Protein AF-A0A2V0PLN3-F1 (afdb_monomer_lite)

Radius of gyration: 34.63 Å; chains: 1; bounding box: 71×32×108 Å

InterPro domains:
  IPR009030 Growth factor receptor cysteine-rich domain superfamily [SSF57184] (24-183)

Sequence (217 aa):
MACGLVVKTLPFRAGAGQRKEPCCVGGAVTIACPAGHVLRGDSCVVPDCGVGAFFDPAAGSCACRPGYMATTSWIEIGRPICIPCSEHFSFCNECAIDKGCTNCTGDLVPVNWTCDCPNNSTYLDSSTGTCLPCTVYHAECIECNAWSCVTCGNDMTPSDEGGCACPLTHYLSPDTGGCQPCTDFHPSCNECAAEAGCLACGDGLVPDGSGGCAPPK

Structure (mmCIF, N/CA/C/O backbone):
data_AF-A0A2V0PLN3-F1
#
_entry.id   AF-A0A2V0PLN3-F1
#
loop_
_atom_site.group_PDB
_atom_site.id
_atom_site.type_symbol
_atom_site.label_atom_id
_atom_site.label_alt_id
_atom_site.label_comp_id
_atom_site.label_asym_id
_atom_site.label_entity_id
_atom_site.label_seq_id
_atom_site.pdbx_PDB_ins_code
_atom_site.Cartn_x
_atom_site.Cartn_y
_atom_site.Cartn_z
_atom_site.occupancy
_atom_site.B_iso_or_equiv
_atom_site.auth_seq_id
_atom_site.auth_comp_id
_atom_site.auth_asym_id
_atom_site.auth_atom_id
_atom_site.pdbx_PDB_model_num
ATOM 1 N N . MET A 1 1 ? -41.126 7.641 60.724 1.00 42.47 1 MET A N 1
ATOM 2 C CA . MET A 1 1 ? -40.917 8.809 59.842 1.00 42.47 1 MET A CA 1
ATOM 3 C C . MET A 1 1 ? -41.290 8.388 58.436 1.00 42.47 1 MET A C 1
ATOM 5 O O . MET A 1 1 ? -40.608 7.544 57.875 1.00 42.47 1 MET A O 1
ATOM 9 N N . ALA A 1 2 ? -42.419 8.878 57.929 1.00 37.25 2 ALA A N 1
ATOM 10 C CA . ALA A 1 2 ? -42.868 8.612 56.567 1.00 37.25 2 ALA A CA 1
ATOM 11 C C . ALA A 1 2 ? -42.290 9.702 55.656 1.00 37.25 2 ALA A C 1
ATOM 13 O O . ALA A 1 2 ? -42.522 10.884 55.906 1.00 37.25 2 ALA A O 1
ATOM 14 N N . CYS A 1 3 ? -41.503 9.320 54.651 1.00 40.72 3 CYS A N 1
ATOM 15 C CA . CYS A 1 3 ? -41.057 10.257 53.626 1.00 40.72 3 CYS A CA 1
ATOM 16 C C . CYS A 1 3 ? -42.191 10.469 52.616 1.00 40.72 3 CYS A C 1
ATOM 18 O O . CYS A 1 3 ? -42.806 9.505 52.164 1.00 40.72 3 CYS A O 1
ATOM 20 N N . GLY A 1 4 ? -42.499 11.735 52.336 1.00 39.06 4 GLY A N 1
ATOM 21 C CA . GLY A 1 4 ? -43.593 12.156 51.467 1.00 39.06 4 GLY A CA 1
ATOM 22 C C . GLY A 1 4 ? -43.293 12.032 49.971 1.00 39.06 4 GLY A C 1
ATOM 23 O O . GLY A 1 4 ? -42.177 11.735 49.552 1.00 39.06 4 GLY A O 1
ATOM 24 N N . LEU A 1 5 ? -44.360 12.258 49.203 1.00 39.22 5 LEU A N 1
ATOM 25 C CA . LEU A 1 5 ? -44.534 12.073 47.763 1.00 39.22 5 LEU A CA 1
ATOM 26 C C . LEU A 1 5 ? -43.375 12.605 46.892 1.00 39.22 5 LEU A C 1
ATOM 28 O O . LEU A 1 5 ? -42.896 13.722 47.075 1.00 39.22 5 LEU A O 1
ATOM 32 N N . VAL A 1 6 ? -42.994 11.811 45.888 1.00 39.00 6 VAL A N 1
ATOM 33 C CA . VAL A 1 6 ? -41.969 12.114 44.879 1.00 39.00 6 VAL A CA 1
ATOM 34 C C . VAL A 1 6 ? -42.398 13.312 44.025 1.00 39.00 6 VAL A C 1
ATOM 36 O O . VAL A 1 6 ? -43.330 13.213 43.229 1.00 39.00 6 VAL A O 1
ATOM 39 N N . VAL A 1 7 ? -41.698 14.443 44.149 1.00 34.59 7 VAL A N 1
ATOM 40 C CA . VAL A 1 7 ? -41.877 15.603 43.265 1.00 34.59 7 VAL A CA 1
ATOM 41 C C . VAL A 1 7 ? -40.577 15.853 42.508 1.00 34.59 7 VAL A C 1
ATOM 43 O O . VAL A 1 7 ? -39.604 16.338 43.069 1.00 34.59 7 VAL A O 1
ATOM 46 N N . LYS A 1 8 ? -40.605 15.491 41.221 1.00 41.47 8 LYS A N 1
ATOM 47 C CA . LYS A 1 8 ? -39.764 15.975 40.114 1.00 41.47 8 LYS A CA 1
ATOM 48 C C . LYS A 1 8 ? -38.252 16.086 40.400 1.00 41.47 8 LYS A C 1
ATOM 50 O O . LYS A 1 8 ? -37.759 17.059 40.959 1.00 41.47 8 LYS A O 1
ATOM 55 N N . THR A 1 9 ? -37.506 15.108 39.894 1.00 45.34 9 THR A N 1
ATOM 56 C CA . THR A 1 9 ? -36.038 15.069 39.867 1.00 45.34 9 THR A CA 1
ATOM 57 C C . THR A 1 9 ? -35.444 16.281 39.141 1.00 45.34 9 THR A C 1
ATOM 59 O O . THR A 1 9 ? -35.631 16.439 37.934 1.00 45.34 9 THR A O 1
ATOM 62 N N . LEU A 1 10 ? -34.679 17.109 39.85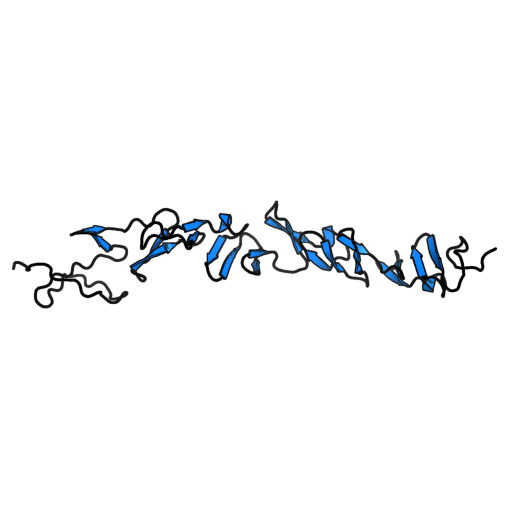6 1.00 41.56 10 LEU A N 1
ATOM 63 C CA . LEU A 1 10 ? -33.637 17.930 39.233 1.00 41.56 10 LEU A CA 1
ATOM 64 C C . LEU A 1 10 ? -32.561 16.976 38.679 1.00 41.56 10 LEU A C 1
ATOM 66 O O . LEU A 1 10 ? -32.200 16.028 39.382 1.00 41.56 10 LEU A O 1
ATOM 70 N N . PRO A 1 11 ? -32.051 17.167 37.449 1.00 46.50 11 PRO A N 1
ATOM 71 C CA . PRO A 1 11 ? -30.990 16.317 36.927 1.00 46.50 11 PRO A CA 1
ATOM 72 C C . PRO A 1 11 ? -29.740 16.494 37.794 1.00 46.50 11 PRO A C 1
ATOM 74 O O . PRO A 1 11 ? -29.214 17.600 37.937 1.00 46.50 11 PRO A O 1
ATOM 77 N N . PHE A 1 12 ? -29.269 15.406 38.400 1.00 51.44 12 PHE A N 1
ATOM 78 C CA . PHE A 1 12 ? -27.958 15.398 39.037 1.00 51.44 12 PHE A CA 1
ATOM 79 C C . PHE A 1 12 ? -26.882 15.607 37.965 1.00 51.44 12 PHE A C 1
ATOM 81 O O . PHE A 1 12 ? -26.973 15.059 36.866 1.00 51.44 12 PHE A O 1
ATOM 88 N N . ARG A 1 13 ? -25.844 16.390 38.288 1.00 42.78 13 ARG A N 1
ATOM 89 C CA . ARG A 1 13 ? -24.622 16.430 37.474 1.00 42.78 13 ARG A CA 1
ATOM 90 C C . ARG A 1 13 ? -23.994 15.034 37.469 1.00 42.78 13 ARG A C 1
ATOM 92 O O . ARG A 1 13 ? -23.775 14.465 38.540 1.00 42.78 13 ARG A O 1
ATOM 99 N N . ALA A 1 14 ? -23.691 14.513 36.283 1.00 44.47 14 ALA A N 1
ATOM 100 C CA . ALA A 1 14 ? -22.974 13.253 36.138 1.00 44.47 14 ALA A CA 1
ATOM 101 C C . ALA A 1 14 ? -21.626 13.313 36.886 1.00 44.47 14 ALA A C 1
ATOM 103 O O . ALA A 1 14 ? -20.921 14.321 36.820 1.00 44.47 14 ALA A O 1
ATOM 104 N N . GLY A 1 15 ? -21.298 12.258 37.642 1.00 44.72 15 GLY A N 1
ATOM 105 C CA . GLY A 1 15 ? -20.044 12.144 38.404 1.00 44.72 15 GLY A CA 1
ATOM 106 C C . GLY A 1 15 ? -20.100 12.510 39.895 1.00 44.72 15 GLY A C 1
ATOM 107 O O . GLY A 1 15 ? -19.076 12.433 40.572 1.00 44.72 15 GLY A O 1
ATOM 108 N N . ALA A 1 16 ? -21.260 12.871 40.457 1.00 46.84 16 ALA A N 1
ATOM 109 C CA . ALA A 1 16 ? -21.387 13.008 41.910 1.00 46.84 16 ALA A CA 1
ATOM 110 C C . ALA A 1 16 ? -21.305 11.623 42.581 1.00 46.84 16 ALA A C 1
ATOM 112 O O . ALA A 1 16 ? -22.154 10.763 42.347 1.00 46.84 16 ALA A O 1
ATOM 113 N N . GLY A 1 17 ? -20.275 11.399 43.404 1.00 44.41 17 GLY A N 1
ATOM 114 C CA . GLY A 1 17 ? -20.088 10.142 44.132 1.00 44.41 17 GLY A CA 1
ATOM 115 C C . GLY A 1 17 ? -21.338 9.744 44.925 1.00 44.41 17 GLY A C 1
ATOM 116 O O . GLY A 1 17 ? -21.965 10.581 45.579 1.00 44.41 17 GLY A O 1
ATOM 117 N N . GLN A 1 18 ? -21.702 8.460 44.860 1.00 43.09 18 GLN A N 1
ATOM 118 C CA . GLN A 1 18 ? -22.845 7.916 45.590 1.00 43.09 18 GLN A CA 1
ATOM 119 C C . GLN A 1 18 ? -22.707 8.207 47.092 1.00 43.09 18 GLN A C 1
ATOM 121 O O . GLN A 1 18 ? -21.742 7.784 47.732 1.00 43.09 18 GLN A O 1
ATOM 126 N N . ARG A 1 19 ? -23.699 8.877 47.686 1.00 43.56 19 ARG A N 1
ATOM 127 C CA . ARG A 1 19 ? -23.873 8.840 49.142 1.00 43.56 19 ARG A CA 1
ATOM 128 C C . ARG A 1 19 ? -24.521 7.506 49.510 1.00 43.56 19 ARG A C 1
ATOM 130 O O . ARG A 1 19 ? -25.526 7.129 48.920 1.00 43.56 19 ARG A O 1
ATOM 137 N N . LYS A 1 20 ? -23.938 6.808 50.490 1.00 41.03 20 LYS A N 1
ATOM 138 C CA . LYS A 1 20 ? -24.395 5.497 50.994 1.00 41.03 20 LYS A CA 1
ATOM 139 C C . LYS A 1 20 ? -25.762 5.527 51.693 1.00 41.03 20 LYS A C 1
ATOM 141 O O . LYS A 1 20 ? -26.291 4.464 51.993 1.00 41.03 20 LYS A O 1
ATOM 146 N N . GLU A 1 21 ? -26.334 6.703 51.946 1.00 42.97 21 GLU A N 1
ATOM 147 C CA . GLU A 1 21 ? -27.587 6.851 52.689 1.00 42.97 21 GLU A CA 1
ATOM 148 C C . GLU A 1 21 ? -28.580 7.764 51.950 1.00 42.97 21 GLU A C 1
ATOM 150 O O . GLU A 1 21 ? -28.168 8.793 51.394 1.00 42.97 21 GLU A O 1
ATOM 155 N N . PRO A 1 22 ? -29.886 7.422 51.948 1.00 47.62 22 PRO A N 1
ATOM 156 C CA . PRO A 1 22 ? -30.925 8.261 51.366 1.00 47.62 22 PRO A CA 1
ATOM 157 C C . PRO A 1 22 ? -30.975 9.605 52.103 1.00 47.62 22 PRO A C 1
ATOM 159 O O . PRO A 1 22 ? -31.423 9.703 53.243 1.00 47.62 22 PRO A O 1
ATOM 162 N N . CYS A 1 23 ? -30.493 10.662 51.452 1.00 45.03 23 CYS A N 1
ATOM 163 C CA . CYS A 1 23 ? -30.560 12.014 51.992 1.00 45.03 23 CYS A CA 1
ATOM 164 C C . CYS A 1 23 ? -31.935 12.608 51.672 1.00 45.03 23 CYS A C 1
ATOM 166 O O . CYS A 1 23 ? -32.247 12.861 50.511 1.00 45.03 23 CYS A O 1
ATOM 168 N N . CYS A 1 24 ? -32.741 12.868 52.700 1.00 46.66 24 CYS A N 1
ATOM 169 C CA . CYS A 1 24 ? -33.924 13.711 52.566 1.00 46.66 24 CYS A CA 1
ATOM 170 C C . CYS A 1 24 ? -33.473 15.174 52.569 1.00 46.66 24 CYS A C 1
ATOM 172 O O . CYS A 1 24 ? -33.140 15.714 53.622 1.00 46.66 24 CYS A O 1
ATOM 174 N N . VAL A 1 25 ? -33.462 15.829 51.411 1.00 46.44 25 VAL A N 1
ATOM 175 C CA . VAL A 1 25 ? -33.292 17.287 51.341 1.00 46.44 25 VAL A CA 1
ATOM 176 C C . VAL A 1 25 ? -34.661 17.883 51.026 1.00 46.44 25 VAL A C 1
ATOM 178 O O . VAL A 1 25 ? -35.163 17.752 49.916 1.00 46.44 25 VAL A O 1
ATOM 181 N N . GLY A 1 26 ? -35.311 18.480 52.030 1.00 48.88 26 GLY A N 1
ATOM 182 C CA . GLY A 1 26 ? -36.564 19.227 51.843 1.00 48.88 26 GLY A CA 1
ATOM 183 C C . GLY A 1 26 ? -37.826 18.404 51.540 1.00 48.88 26 GLY A C 1
ATOM 184 O O . GLY A 1 26 ? -38.786 18.962 51.023 1.00 48.88 26 GLY A O 1
ATOM 185 N N . GLY A 1 27 ? -37.856 17.104 51.857 1.00 47.62 27 GLY A N 1
ATOM 186 C CA . GLY A 1 27 ? -39.048 16.253 51.693 1.00 47.62 27 GLY A CA 1
ATOM 187 C C . GLY A 1 27 ? -39.122 15.459 50.384 1.00 47.62 27 GLY A C 1
ATOM 188 O O . GLY A 1 27 ? -40.045 14.666 50.229 1.00 47.62 27 GLY A O 1
ATOM 189 N N . ALA A 1 28 ? -38.145 15.604 49.484 1.00 47.31 28 ALA A N 1
ATOM 190 C CA . ALA A 1 28 ? -38.005 14.756 48.302 1.00 47.31 28 ALA A CA 1
ATOM 191 C C . ALA A 1 28 ? -37.063 13.573 48.590 1.00 47.31 28 ALA A C 1
ATOM 193 O O . ALA A 1 28 ? -35.914 13.767 48.995 1.00 47.31 28 ALA A O 1
ATOM 194 N N . VAL A 1 29 ? -37.539 12.343 48.368 1.00 52.00 29 VAL A N 1
ATOM 195 C CA . VAL A 1 29 ? -36.686 11.147 48.339 1.00 52.00 29 VAL A CA 1
ATOM 196 C C . VAL A 1 29 ? -36.042 11.066 46.961 1.00 52.00 29 VAL A C 1
ATOM 198 O O . VAL A 1 29 ? -36.693 10.724 45.978 1.00 52.00 29 VAL A O 1
ATOM 201 N N . THR A 1 30 ? -34.754 11.374 46.870 1.00 54.72 30 THR A N 1
ATOM 202 C CA . THR A 1 30 ? -33.960 11.052 45.682 1.00 54.72 30 THR A CA 1
ATOM 203 C C . THR A 1 30 ? -33.446 9.625 45.804 1.00 54.72 30 THR A C 1
ATOM 205 O O . THR A 1 30 ? -32.524 9.358 46.575 1.00 54.72 30 THR A O 1
ATOM 208 N N . ILE A 1 31 ? -34.048 8.702 45.050 1.00 60.91 31 ILE A N 1
ATOM 209 C CA . ILE A 1 31 ? -33.494 7.359 44.853 1.00 60.91 31 ILE A CA 1
ATOM 210 C C . ILE A 1 31 ? -32.265 7.519 43.954 1.00 60.91 31 ILE A C 1
ATOM 212 O O . ILE A 1 31 ? -32.385 7.796 42.762 1.00 60.91 31 ILE A O 1
ATOM 216 N N . ALA A 1 32 ? -31.076 7.396 44.538 1.00 65.44 32 ALA A N 1
ATOM 217 C CA . ALA A 1 32 ? -29.831 7.352 43.785 1.00 65.44 32 ALA A CA 1
ATOM 218 C C . ALA A 1 32 ? -29.533 5.898 43.415 1.00 65.44 32 ALA A C 1
ATOM 220 O O . ALA A 1 32 ? -29.250 5.075 44.289 1.00 65.44 32 ALA A O 1
ATOM 221 N N . CYS A 1 33 ? -29.587 5.579 42.125 1.00 71.31 33 CYS A N 1
ATOM 222 C CA . CYS A 1 33 ? -29.209 4.255 41.661 1.00 71.31 33 CYS A CA 1
ATOM 223 C C . CYS A 1 33 ? -27.690 4.033 41.762 1.00 71.31 33 CYS A C 1
ATOM 225 O O . CYS A 1 33 ? -26.920 4.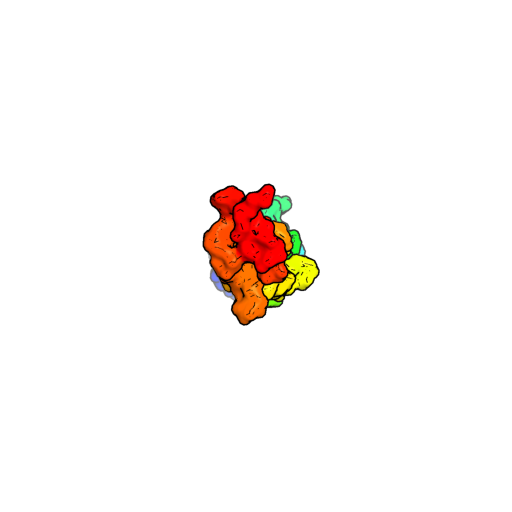991 41.634 1.00 71.31 33 CYS A O 1
ATOM 227 N N . PRO A 1 34 ? -27.240 2.791 42.024 1.00 73.75 34 PRO A N 1
ATOM 228 C CA . PRO A 1 34 ? -25.827 2.441 41.944 1.00 73.75 34 PRO A CA 1
ATOM 229 C C . PRO A 1 34 ? -25.262 2.716 40.555 1.00 73.75 34 PRO A C 1
ATOM 231 O O . PRO A 1 34 ? -25.996 2.756 39.565 1.00 73.75 34 PRO A O 1
ATOM 234 N N . ALA A 1 35 ? -23.943 2.910 40.485 1.00 70.00 35 ALA A N 1
ATOM 235 C CA . ALA A 1 35 ? -23.257 3.094 39.212 1.00 70.00 35 ALA A CA 1
ATOM 236 C C . ALA A 1 35 ? -23.654 1.974 38.232 1.00 70.00 35 ALA A C 1
ATOM 238 O O . ALA A 1 35 ? -23.769 0.805 38.608 1.00 70.00 35 ALA A O 1
ATOM 239 N N . GLY A 1 36 ? -23.929 2.350 36.985 1.00 70.12 36 GLY A N 1
ATOM 240 C CA . GLY A 1 36 ? -24.396 1.423 35.953 1.00 70.12 36 GLY A CA 1
ATOM 241 C C . GLY A 1 36 ? -25.914 1.183 35.915 1.00 70.12 36 GLY A C 1
ATOM 242 O O . GLY A 1 36 ? -26.368 0.420 35.069 1.00 70.12 36 GLY A O 1
ATOM 243 N N . HIS A 1 37 ? -26.700 1.809 36.799 1.00 77.50 37 HIS A N 1
ATOM 244 C CA . HIS A 1 37 ? -28.155 1.641 36.854 1.00 77.50 37 HIS A CA 1
ATOM 245 C C . HIS A 1 37 ? -28.892 2.966 36.629 1.00 77.50 37 HIS A C 1
ATOM 247 O O . HIS A 1 37 ? -28.443 4.028 37.061 1.00 77.50 37 HIS A O 1
ATOM 253 N N . VAL A 1 38 ? -30.070 2.888 36.014 1.00 79.31 38 VAL A N 1
ATOM 254 C CA . VAL A 1 38 ? -31.020 4.001 35.861 1.00 79.31 38 VAL A CA 1
ATOM 255 C C . VAL A 1 38 ? -32.335 3.672 36.547 1.00 79.31 38 VAL A C 1
ATOM 257 O O . VAL A 1 38 ? -32.770 2.521 36.585 1.00 79.31 38 VAL A O 1
ATOM 260 N N . LEU A 1 39 ? -32.978 4.700 37.096 1.00 76.19 39 LEU A N 1
ATOM 261 C CA . LEU A 1 39 ? -34.287 4.570 37.718 1.00 76.19 39 LEU A CA 1
ATOM 262 C C . LEU A 1 39 ? -35.354 4.414 36.621 1.00 76.19 39 LEU A C 1
ATOM 264 O O . LEU A 1 39 ? -35.602 5.349 35.860 1.00 76.19 39 LEU A O 1
ATOM 268 N N . ARG A 1 40 ? -35.988 3.239 36.534 1.00 77.25 40 ARG A N 1
ATOM 269 C CA . ARG A 1 40 ? -37.215 3.018 35.749 1.00 77.25 40 ARG A CA 1
ATOM 270 C C . ARG A 1 40 ? -38.347 2.669 36.707 1.00 77.25 40 ARG A C 1
ATOM 272 O O . ARG A 1 40 ? -38.315 1.622 37.349 1.00 77.25 40 ARG A O 1
ATOM 279 N N . GLY A 1 41 ? -39.357 3.534 36.780 1.00 82.12 41 GLY A N 1
ATOM 280 C CA . GLY A 1 41 ? -40.391 3.426 37.811 1.00 82.12 41 GLY A CA 1
ATOM 281 C C . GLY A 1 41 ? -39.765 3.568 39.200 1.00 82.12 41 GLY A C 1
ATOM 282 O O . GLY A 1 41 ? -38.977 4.483 39.420 1.00 82.12 41 GLY A O 1
ATOM 283 N N . ASP A 1 42 ? -40.054 2.623 40.092 1.00 79.75 42 ASP A N 1
ATOM 284 C CA . ASP A 1 42 ? -39.548 2.614 41.473 1.00 79.75 42 ASP A CA 1
ATOM 285 C C . ASP A 1 42 ? -38.329 1.693 41.663 1.00 79.75 42 ASP A C 1
ATOM 287 O O . ASP A 1 42 ? -38.004 1.291 42.780 1.00 79.75 42 ASP A O 1
ATOM 291 N N . SER A 1 43 ? -37.661 1.291 40.577 1.00 76.31 43 SER A N 1
ATOM 292 C CA . SER A 1 43 ? -36.543 0.343 40.628 1.00 76.31 43 SER A CA 1
ATOM 293 C C . SER A 1 43 ? -35.348 0.802 39.804 1.00 76.31 43 SER A C 1
ATOM 295 O O . SER A 1 43 ? -35.473 1.329 38.698 1.00 76.31 43 SER A O 1
ATOM 297 N N . CYS A 1 44 ? -34.161 0.572 40.357 1.00 80.50 44 CYS A N 1
ATOM 298 C CA . CYS A 1 44 ? -32.907 0.748 39.645 1.00 80.50 44 CYS A CA 1
ATOM 299 C C . CYS A 1 44 ? -32.674 -0.466 38.755 1.00 80.50 44 CYS A C 1
ATOM 301 O O . CYS A 1 44 ? -32.522 -1.580 39.252 1.00 80.50 44 CYS A O 1
ATOM 303 N N . VAL A 1 45 ? -32.639 -0.246 37.446 1.00 84.12 45 VAL A N 1
ATOM 304 C CA . VAL A 1 45 ? -32.404 -1.296 36.455 1.00 84.12 45 VAL A CA 1
ATOM 305 C C . VAL A 1 45 ? -31.119 -1.009 35.698 1.00 84.12 45 VAL A C 1
ATOM 307 O O . VAL A 1 45 ? -30.778 0.151 35.458 1.00 84.12 45 VAL A O 1
ATOM 310 N N . VAL A 1 46 ? -30.411 -2.063 35.303 1.00 81.81 46 VAL A N 1
ATOM 311 C CA . VAL A 1 46 ? -29.358 -1.941 34.293 1.00 81.81 46 VAL A CA 1
ATOM 312 C C . VAL A 1 46 ? -30.066 -1.734 32.953 1.00 81.81 46 VAL A C 1
ATOM 314 O O . VAL A 1 46 ? -30.877 -2.583 32.573 1.00 81.81 46 VAL A O 1
ATOM 317 N N . PRO A 1 47 ? -29.848 -0.608 32.258 1.00 85.00 47 PRO A N 1
ATOM 318 C CA . PRO A 1 47 ? -30.473 -0.397 30.966 1.00 85.00 47 PRO A CA 1
ATOM 319 C C . PRO A 1 47 ? -29.904 -1.403 29.966 1.00 85.00 47 PRO A C 1
ATOM 321 O O . PRO A 1 47 ? -28.694 -1.592 29.859 1.00 85.00 47 PRO A O 1
ATOM 324 N N . ASP A 1 48 ? -30.798 -2.061 29.238 1.00 88.06 48 ASP A N 1
ATOM 325 C CA . ASP A 1 48 ? -30.413 -2.939 28.145 1.00 88.06 48 ASP A CA 1
ATOM 326 C C . ASP A 1 48 ? -29.962 -2.079 26.955 1.00 88.06 48 ASP A C 1
ATOM 328 O O . ASP A 1 48 ? -30.774 -1.404 26.319 1.00 88.06 48 ASP A O 1
ATOM 332 N N . CYS A 1 49 ? -28.667 -2.094 26.651 1.00 86.69 49 CYS A N 1
ATOM 333 C CA . CYS A 1 49 ? -28.092 -1.329 25.546 1.00 86.69 49 CYS A CA 1
ATOM 334 C C . CYS A 1 49 ? -28.062 -2.090 24.211 1.00 86.69 49 CYS A C 1
ATOM 336 O O . CYS A 1 49 ? -27.709 -1.494 23.200 1.00 86.69 49 CYS A O 1
ATOM 338 N N . GLY A 1 50 ? -28.456 -3.368 24.182 1.00 88.00 50 GLY A N 1
ATOM 339 C CA . GLY A 1 50 ? -28.341 -4.216 22.996 1.00 88.00 50 GLY A CA 1
ATOM 340 C C . GLY A 1 50 ? -26.941 -4.809 22.781 1.00 88.00 50 GLY A C 1
ATOM 341 O O . GLY A 1 50 ? -26.019 -4.629 23.582 1.00 88.00 50 GLY A O 1
ATOM 342 N N . VAL A 1 51 ? -26.796 -5.573 21.694 1.00 88.69 51 VAL A N 1
ATOM 343 C CA . VAL A 1 51 ? -25.549 -6.267 21.329 1.00 88.69 51 VAL A CA 1
ATOM 344 C C . VAL A 1 51 ? -24.463 -5.255 20.961 1.00 88.69 51 VAL A C 1
ATOM 346 O O . VAL A 1 51 ? -24.737 -4.244 20.323 1.00 88.69 51 VAL A O 1
ATOM 349 N N . GLY A 1 52 ? -23.224 -5.516 21.388 1.00 88.00 52 GLY A N 1
ATOM 350 C CA . GLY A 1 52 ? -22.079 -4.652 21.084 1.00 88.00 52 GLY A CA 1
ATOM 351 C C . GLY A 1 52 ? -22.032 -3.348 21.884 1.00 88.00 52 GLY A C 1
ATOM 352 O O . GLY A 1 52 ? -21.074 -2.595 21.748 1.00 88.00 52 GLY A O 1
ATOM 353 N N . ALA A 1 53 ? -23.008 -3.093 22.758 1.00 91.50 53 ALA A N 1
ATOM 354 C CA . ALA A 1 53 ? -23.087 -1.885 23.570 1.00 91.50 53 ALA A CA 1
ATOM 355 C C . ALA A 1 53 ? -22.893 -2.160 25.072 1.00 91.50 53 ALA A C 1
ATOM 357 O O . ALA A 1 53 ? -22.939 -3.301 25.553 1.00 91.50 53 ALA A O 1
ATOM 358 N N . PHE A 1 54 ? -22.655 -1.095 25.831 1.00 89.94 54 PHE A N 1
ATOM 359 C CA . PHE A 1 54 ? -22.65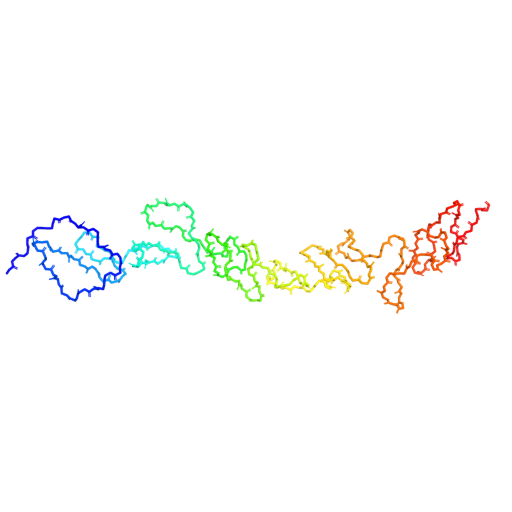2 -1.070 27.290 1.00 89.94 54 PHE A CA 1
ATOM 360 C C . PHE A 1 54 ? -23.217 0.264 27.791 1.00 89.94 54 PHE A C 1
ATOM 362 O O . PHE A 1 54 ? -23.245 1.249 27.057 1.00 89.94 54 PHE A O 1
ATOM 369 N N . PHE A 1 55 ? -23.687 0.307 29.036 1.00 88.00 55 PHE A N 1
ATOM 370 C CA . PHE A 1 55 ? -24.134 1.559 29.640 1.00 88.00 55 PHE A CA 1
ATOM 371 C C . PHE A 1 55 ? -22.945 2.300 30.247 1.00 88.00 55 PHE A C 1
ATOM 373 O O . PHE A 1 55 ? -22.296 1.770 31.151 1.00 88.00 55 PHE A O 1
ATOM 380 N N . ASP A 1 56 ? -22.680 3.515 29.768 1.00 85.44 56 ASP A N 1
ATOM 381 C CA . ASP A 1 56 ? -21.701 4.421 30.355 1.00 85.44 56 ASP A CA 1
ATOM 382 C C . ASP A 1 56 ? -22.388 5.285 31.432 1.00 85.44 56 ASP A C 1
ATOM 384 O O . ASP A 1 56 ? -23.146 6.206 31.106 1.00 85.44 56 ASP A O 1
ATOM 388 N N . PRO A 1 57 ? -22.139 5.029 32.732 1.00 78.31 57 PRO A N 1
ATOM 389 C CA . PRO A 1 57 ? -22.748 5.800 33.808 1.00 78.31 57 PRO A CA 1
ATOM 390 C C . PRO A 1 57 ? -22.217 7.236 33.904 1.00 78.31 57 PRO A C 1
ATOM 392 O O . PRO A 1 57 ? -22.890 8.075 34.501 1.00 78.31 57 PRO A O 1
ATOM 395 N N . ALA A 1 58 ? -21.039 7.534 33.345 1.00 80.69 58 ALA A N 1
ATOM 396 C CA . ALA A 1 58 ? -20.504 8.890 33.308 1.00 80.69 58 ALA A CA 1
ATOM 397 C C . ALA A 1 58 ? -21.228 9.735 32.252 1.00 80.69 58 ALA A C 1
ATOM 399 O O . ALA A 1 58 ? -21.554 10.891 32.514 1.00 80.69 58 ALA A O 1
ATOM 400 N N . ALA A 1 59 ? -21.542 9.148 31.096 1.00 83.69 59 ALA A N 1
ATOM 401 C CA . ALA A 1 59 ? -22.357 9.795 30.069 1.00 83.69 59 ALA A CA 1
ATOM 402 C C . ALA A 1 59 ? -23.869 9.706 30.350 1.00 83.69 59 ALA A C 1
ATOM 404 O O . ALA A 1 59 ? -24.651 10.458 29.770 1.00 83.69 59 ALA A O 1
ATOM 405 N N . GLY A 1 60 ? -24.298 8.775 31.208 1.00 82.44 60 GLY A N 1
ATOM 406 C CA . GLY A 1 60 ? -25.711 8.488 31.455 1.00 82.44 60 GLY A CA 1
ATOM 407 C C . GLY A 1 60 ? -26.431 7.912 30.231 1.00 82.44 60 GLY A C 1
ATOM 408 O O . GLY A 1 60 ? -27.639 8.098 30.092 1.00 82.44 60 GLY A O 1
ATOM 409 N N . SER A 1 61 ? -25.705 7.249 29.326 1.00 86.25 61 SER A N 1
ATOM 410 C CA . SER A 1 61 ? -26.231 6.737 28.055 1.00 86.25 61 SER A CA 1
ATOM 411 C C . SER A 1 61 ? -25.546 5.435 27.629 1.00 86.25 61 SER A C 1
ATOM 413 O O . SER A 1 61 ? -24.533 5.030 28.198 1.00 86.25 61 SER A O 1
ATOM 415 N N . CYS A 1 62 ? -26.132 4.738 26.655 1.00 87.69 62 CYS A N 1
ATOM 416 C CA . CYS A 1 62 ? -25.520 3.558 26.054 1.00 87.69 62 CYS A CA 1
ATOM 417 C C . CYS A 1 62 ? -24.426 3.965 25.055 1.00 87.69 62 CYS A C 1
ATOM 419 O O . CYS A 1 62 ? -24.654 4.831 24.212 1.00 87.69 62 CYS A O 1
ATOM 421 N N . ALA A 1 63 ? -23.275 3.299 25.119 1.00 88.50 63 ALA A N 1
ATOM 422 C CA . ALA A 1 63 ? -22.130 3.478 24.230 1.00 88.50 63 ALA A CA 1
ATOM 423 C C . ALA A 1 63 ? -21.708 2.135 23.616 1.00 88.50 63 ALA A C 1
ATOM 425 O O . ALA A 1 63 ? -21.931 1.074 24.205 1.00 88.50 63 ALA A O 1
ATOM 426 N N . CYS A 1 64 ? -21.096 2.161 22.433 1.00 91.19 64 CYS A N 1
ATOM 427 C CA . CYS A 1 64 ? -20.560 0.950 21.814 1.00 91.19 64 CYS A CA 1
ATOM 428 C C . CYS A 1 64 ? -19.269 0.500 22.502 1.00 91.19 64 CYS A C 1
ATOM 430 O O . CYS A 1 64 ? -18.457 1.317 22.932 1.00 91.19 64 CYS A O 1
ATOM 432 N N . ARG A 1 65 ? -19.100 -0.817 22.637 1.00 90.44 65 ARG A N 1
ATOM 433 C CA . ARG A 1 65 ? -17.885 -1.443 23.171 1.00 90.44 65 ARG A CA 1
ATOM 434 C C . ARG A 1 65 ? -16.717 -1.240 22.198 1.00 90.44 65 ARG A C 1
ATOM 436 O O . ARG A 1 65 ? -16.962 -1.077 21.004 1.00 90.44 65 ARG A O 1
ATOM 443 N N . PRO A 1 66 ? -15.459 -1.332 22.669 1.00 87.94 66 PRO A N 1
ATOM 444 C CA . PRO A 1 66 ? -14.311 -1.450 21.774 1.00 87.94 66 PRO A CA 1
ATOM 445 C C . PRO A 1 66 ? -14.546 -2.544 20.722 1.00 87.94 66 PRO A C 1
ATOM 447 O O . PRO A 1 66 ? -15.084 -3.608 21.041 1.00 87.94 66 PRO A O 1
ATOM 450 N N . GLY A 1 67 ? -14.202 -2.246 19.470 1.00 87.88 67 GLY A N 1
ATOM 451 C CA . GLY A 1 67 ? -14.493 -3.099 18.312 1.00 87.88 67 GLY A CA 1
ATOM 452 C C . GLY A 1 67 ? -15.898 -2.977 17.730 1.00 87.88 67 GLY A C 1
ATOM 453 O O . GLY A 1 67 ? -16.218 -3.694 16.785 1.00 87.88 67 GLY A O 1
ATOM 454 N N . TYR A 1 68 ? -16.711 -2.046 18.230 1.00 91.31 68 TYR A N 1
ATOM 455 C CA . TYR A 1 68 ? -17.983 -1.664 17.629 1.00 91.31 68 TYR A CA 1
ATOM 456 C C . TYR A 1 68 ? -18.055 -0.150 17.426 1.00 91.31 68 TYR A C 1
ATOM 458 O O . TYR A 1 68 ? -17.609 0.615 18.280 1.00 91.31 68 TYR A O 1
ATOM 466 N N . MET A 1 69 ? -18.709 0.292 16.353 1.00 89.25 69 MET A N 1
ATOM 467 C CA . MET A 1 69 ? -19.066 1.700 16.163 1.00 89.25 69 MET A CA 1
ATOM 468 C C . MET A 1 69 ? -20.571 1.919 16.188 1.00 89.25 69 MET A C 1
ATOM 470 O O . MET A 1 69 ? -21.355 1.082 15.736 1.00 89.25 69 MET A O 1
ATOM 474 N N . ALA A 1 70 ? -20.962 3.086 16.695 1.00 88.31 70 ALA A N 1
ATOM 475 C CA . ALA A 1 70 ? -22.336 3.548 16.626 1.00 88.31 70 ALA A CA 1
ATOM 476 C C . ALA A 1 70 ? -22.651 3.993 15.194 1.00 88.31 70 ALA A C 1
ATOM 478 O O . ALA A 1 70 ? -21.942 4.826 14.631 1.00 88.31 70 ALA A O 1
ATOM 479 N N . THR A 1 71 ? -23.728 3.474 14.615 1.00 82.12 71 THR A N 1
ATOM 480 C CA . THR A 1 71 ? -24.265 4.026 13.364 1.00 82.12 71 THR A CA 1
ATOM 481 C C . THR A 1 71 ? -25.096 5.280 13.646 1.00 82.12 71 THR A C 1
ATOM 483 O O . THR A 1 71 ? -25.555 5.507 14.765 1.00 82.12 71 THR A O 1
ATOM 486 N N . THR A 1 72 ? -25.340 6.094 12.620 1.00 72.31 72 THR A N 1
ATOM 487 C CA . THR A 1 72 ? -26.204 7.285 12.717 1.00 72.31 72 THR A CA 1
ATOM 488 C C . THR A 1 72 ? -27.697 6.955 12.836 1.00 72.31 72 THR A C 1
ATOM 490 O O . THR A 1 72 ? -28.511 7.864 13.008 1.00 72.31 72 THR A O 1
ATOM 493 N N . SER A 1 73 ? -28.073 5.676 12.746 1.00 69.19 73 SER A N 1
ATOM 494 C CA . SER A 1 73 ? -29.458 5.230 12.853 1.00 69.19 73 SER A CA 1
ATOM 495 C C . SER A 1 73 ? -29.827 4.979 14.314 1.00 69.19 73 SER A C 1
ATOM 497 O O . SER A 1 73 ? -29.295 4.081 14.966 1.00 69.19 73 SER A O 1
ATOM 499 N N . TRP A 1 74 ? -30.759 5.780 14.827 1.00 62.94 74 TRP A N 1
ATOM 500 C CA . TRP A 1 74 ? -31.321 5.640 16.168 1.00 62.94 74 TRP A CA 1
ATOM 501 C C . TRP A 1 74 ? -32.713 5.021 16.030 1.00 62.94 74 TRP A C 1
ATOM 503 O O . TRP A 1 74 ? -33.669 5.723 15.709 1.00 62.94 74 TRP A O 1
ATOM 513 N N . ILE A 1 75 ? -32.842 3.705 16.230 1.00 60.25 75 ILE A N 1
ATOM 514 C CA . ILE A 1 75 ? -34.163 3.039 16.192 1.00 60.25 75 ILE A CA 1
ATOM 515 C C . ILE A 1 75 ? -35.017 3.516 17.376 1.00 60.25 75 ILE A C 1
ATOM 517 O O . ILE A 1 75 ? -36.222 3.714 17.244 1.00 60.25 75 ILE A O 1
ATOM 521 N N . GLU A 1 76 ? -34.378 3.767 18.520 1.00 66.44 76 GLU A N 1
ATOM 522 C CA . GLU A 1 76 ? -34.994 4.324 19.720 1.00 66.44 76 GLU A CA 1
ATOM 523 C C . GLU A 1 76 ? -34.072 5.405 20.295 1.00 66.44 76 GLU A C 1
ATOM 525 O O . GLU A 1 76 ? -32.851 5.230 20.356 1.00 66.44 76 GLU A O 1
ATOM 530 N N . ILE A 1 77 ? -34.646 6.533 20.724 1.00 65.94 77 ILE A N 1
ATOM 531 C CA . ILE A 1 77 ? -33.896 7.627 21.355 1.00 65.94 77 ILE A CA 1
ATOM 532 C C . ILE A 1 77 ? -33.097 7.057 22.539 1.00 65.94 77 ILE A C 1
ATOM 534 O O . ILE A 1 77 ? -33.678 6.613 23.529 1.00 65.94 77 ILE A O 1
ATOM 538 N N . GLY A 1 78 ? -31.764 7.073 22.431 1.00 69.06 78 GLY A N 1
ATOM 539 C CA . GLY A 1 78 ? -30.845 6.636 23.488 1.00 69.06 78 GLY A CA 1
ATOM 540 C C . GLY A 1 78 ? -30.268 5.220 23.357 1.00 69.06 78 GLY A C 1
ATOM 541 O O . GLY A 1 78 ? -29.490 4.830 24.229 1.00 69.06 78 GLY A O 1
ATOM 542 N N . ARG A 1 79 ? -30.586 4.462 22.296 1.00 80.19 79 ARG A N 1
ATOM 543 C CA . ARG A 1 79 ? -29.946 3.165 22.000 1.00 80.19 79 ARG A CA 1
ATOM 544 C C . ARG A 1 79 ? -29.151 3.238 20.690 1.00 80.19 79 ARG A C 1
ATOM 546 O O . ARG A 1 79 ? -29.775 3.316 19.630 1.00 80.19 79 ARG A O 1
ATOM 553 N N . PRO A 1 80 ? -27.804 3.227 20.731 1.00 84.19 80 PRO A N 1
ATOM 554 C CA . PRO A 1 80 ? -27.010 3.166 19.512 1.00 84.19 80 PRO A CA 1
ATOM 555 C C . PRO A 1 80 ? -27.140 1.779 18.872 1.00 84.19 80 PRO A C 1
ATOM 557 O O . PRO A 1 80 ? -27.154 0.766 19.571 1.00 84.19 80 PRO A O 1
ATOM 560 N N . ILE A 1 81 ? -27.181 1.723 17.541 1.00 88.38 81 ILE A N 1
ATOM 561 C CA . ILE A 1 81 ? -26.892 0.475 16.831 1.00 88.38 81 ILE A CA 1
ATOM 562 C C . ILE A 1 81 ? -25.374 0.350 16.765 1.00 88.38 81 ILE A C 1
ATOM 564 O O . ILE A 1 81 ? -24.722 1.158 16.102 1.00 88.38 81 ILE A O 1
ATOM 568 N N . CYS A 1 82 ? -24.837 -0.649 17.454 1.00 91.00 82 CYS A N 1
ATOM 569 C CA . CYS A 1 82 ? -23.417 -0.958 17.447 1.00 91.00 82 CYS A CA 1
ATOM 570 C C . CYS A 1 82 ? -23.135 -2.032 16.400 1.00 91.00 82 CYS A C 1
ATOM 572 O O . CYS A 1 82 ? -23.563 -3.174 16.563 1.00 91.00 82 CYS A O 1
ATOM 574 N N . ILE A 1 83 ? -22.414 -1.669 15.342 1.00 91.31 83 ILE A N 1
ATOM 575 C CA . ILE A 1 83 ? -21.940 -2.615 14.325 1.00 91.31 83 ILE A CA 1
ATOM 576 C C . ILE A 1 83 ? -20.464 -2.943 14.569 1.00 91.31 83 ILE A C 1
ATOM 578 O O . ILE A 1 83 ? -19.718 -2.040 14.966 1.00 91.31 83 ILE A O 1
ATOM 582 N N . PRO A 1 84 ? -20.028 -4.200 14.378 1.00 92.56 84 PRO A N 1
ATOM 583 C CA . PRO A 1 84 ? -18.621 -4.558 14.495 1.00 92.56 84 PRO A CA 1
ATOM 584 C C . PRO A 1 84 ? -17.769 -3.725 13.535 1.00 92.56 84 PRO A C 1
ATOM 586 O O . PRO A 1 84 ? -18.137 -3.534 12.377 1.00 92.56 84 PRO A O 1
ATOM 589 N N . CYS A 1 85 ? -16.606 -3.263 13.989 1.00 92.00 85 CYS A N 1
ATOM 590 C CA . CYS A 1 85 ? -15.690 -2.491 13.147 1.00 92.00 85 CYS A CA 1
ATOM 591 C C . CYS A 1 85 ? -15.280 -3.262 11.886 1.00 92.00 85 CYS A C 1
ATOM 593 O O . CYS A 1 85 ? -15.188 -2.669 10.813 1.00 92.00 85 CYS A O 1
ATOM 595 N N . SER A 1 86 ? -15.120 -4.582 12.001 1.00 89.38 86 SER A N 1
ATOM 596 C CA . SER A 1 86 ? -14.758 -5.477 10.901 1.00 89.38 86 SER A CA 1
ATOM 597 C C . SER A 1 86 ? -15.794 -5.559 9.775 1.00 89.38 86 SER A C 1
ATOM 599 O O . SER A 1 86 ? -15.433 -5.942 8.667 1.00 89.38 86 SER A O 1
ATOM 601 N N . GLU A 1 87 ? -17.061 -5.200 10.018 1.00 89.81 87 GLU A N 1
ATOM 602 C CA . GLU A 1 87 ? -18.091 -5.177 8.966 1.00 89.81 87 GLU A CA 1
ATOM 603 C C . GLU A 1 87 ? -17.963 -3.964 8.041 1.00 89.81 87 GLU A C 1
ATOM 605 O O . GLU A 1 87 ? -18.490 -3.971 6.930 1.00 89.81 87 GLU A O 1
ATOM 610 N N . HIS A 1 88 ? -17.277 -2.915 8.490 1.00 86.81 88 HIS A N 1
ATOM 611 C CA . HIS A 1 88 ? -17.115 -1.684 7.720 1.00 86.81 88 HIS A CA 1
ATOM 612 C C . HIS A 1 88 ? -15.673 -1.442 7.288 1.00 86.81 88 HIS A C 1
ATOM 614 O O . HIS A 1 88 ? -15.432 -0.904 6.212 1.00 86.81 88 HIS A O 1
ATOM 620 N N . PHE A 1 89 ? -14.722 -1.856 8.123 1.00 89.88 89 PHE A N 1
ATOM 621 C CA . PHE A 1 89 ? -13.296 -1.711 7.895 1.00 89.88 89 PHE A CA 1
ATOM 622 C C . PHE A 1 89 ? -12.639 -3.084 8.038 1.00 89.88 89 PHE A C 1
ATOM 624 O O . PHE A 1 89 ? -12.501 -3.607 9.148 1.00 89.88 89 PHE A O 1
ATOM 631 N N . SER A 1 90 ? -12.225 -3.675 6.915 1.00 91.12 90 SER A N 1
ATOM 632 C CA . SER A 1 90 ? -11.456 -4.920 6.928 1.00 91.12 90 SER A CA 1
ATOM 633 C C . SER A 1 90 ? -10.236 -4.779 7.838 1.00 91.12 90 SER A C 1
ATOM 635 O O . SER A 1 90 ? -9.577 -3.739 7.846 1.00 91.12 90 SER A O 1
ATOM 637 N N . PHE A 1 91 ? -9.947 -5.829 8.611 1.00 92.75 91 PHE A N 1
ATOM 638 C CA . PHE A 1 91 ? -8.787 -5.898 9.511 1.00 92.75 91 PHE A CA 1
ATOM 639 C C . PHE A 1 91 ? -8.781 -4.874 10.660 1.00 92.75 91 PHE A C 1
ATOM 641 O O . PHE A 1 91 ? -7.751 -4.650 11.295 1.00 92.75 91 PHE A O 1
ATOM 648 N N . CYS A 1 92 ? -9.930 -4.268 10.963 1.00 94.75 92 CYS A N 1
ATOM 649 C CA . CYS A 1 92 ? -10.058 -3.286 12.028 1.00 94.75 92 CYS A CA 1
ATOM 650 C C . CYS A 1 92 ? -10.546 -3.902 13.348 1.00 94.75 92 CYS A C 1
ATOM 652 O O . CYS A 1 92 ? -11.647 -4.453 13.419 1.00 94.75 92 CYS A O 1
ATOM 654 N N . ASN A 1 93 ? -9.747 -3.755 14.407 1.00 92.12 93 ASN A N 1
ATOM 655 C CA . ASN A 1 93 ? -10.063 -4.205 15.765 1.00 92.12 93 ASN A CA 1
ATOM 656 C C . ASN A 1 93 ? -10.829 -3.163 16.574 1.00 92.12 93 ASN A C 1
ATOM 658 O O . ASN A 1 93 ? -11.665 -3.525 17.394 1.00 92.12 93 ASN A O 1
ATOM 662 N N . GLU A 1 94 ? -10.534 -1.879 16.378 1.00 92.69 94 GLU A N 1
ATOM 663 C CA . GLU A 1 94 ? -11.209 -0.773 17.058 1.00 92.69 94 GLU A CA 1
ATOM 664 C C . GLU A 1 94 ? -11.413 0.373 16.082 1.00 92.69 94 GLU A C 1
ATOM 666 O O . GLU A 1 94 ? -10.530 0.675 15.284 1.00 92.69 94 GLU A O 1
ATOM 671 N N . CYS A 1 95 ? -12.562 1.032 16.167 1.00 91.31 95 CYS A N 1
ATOM 672 C CA . CYS A 1 95 ? -12.919 2.125 15.287 1.00 91.31 95 CYS A CA 1
ATOM 673 C C . CYS A 1 95 ? -13.702 3.199 16.039 1.00 91.31 95 CYS A C 1
ATOM 675 O O . CYS A 1 95 ? -14.372 2.930 17.038 1.00 91.31 95 CYS A O 1
ATOM 677 N N . ALA A 1 96 ? -13.630 4.423 15.530 1.00 86.44 96 ALA A N 1
ATOM 678 C CA . ALA A 1 96 ? -14.398 5.563 15.999 1.00 86.44 96 ALA A CA 1
ATOM 679 C C . ALA A 1 96 ? -15.070 6.250 14.807 1.00 86.44 96 ALA A C 1
ATOM 681 O O . ALA A 1 96 ? -14.491 6.351 13.727 1.00 86.44 96 ALA A O 1
ATOM 682 N N . ILE A 1 97 ? -16.290 6.749 15.002 1.00 81.00 97 ILE A N 1
ATOM 683 C CA . ILE A 1 97 ? -17.093 7.335 13.917 1.00 81.00 97 ILE A CA 1
ATOM 684 C C . ILE A 1 97 ? -16.412 8.540 13.245 1.00 81.00 97 ILE A C 1
ATOM 686 O O . ILE A 1 97 ? -16.639 8.796 12.069 1.00 81.00 97 ILE A O 1
ATOM 690 N N . ASP A 1 98 ? -15.571 9.265 13.983 1.00 84.12 98 ASP A N 1
ATOM 691 C CA . ASP A 1 98 ? -14.855 10.468 13.553 1.00 84.12 98 ASP A CA 1
ATOM 692 C C . ASP A 1 98 ? -13.398 10.208 13.140 1.00 84.12 98 ASP A C 1
ATOM 694 O O . ASP A 1 98 ? -12.708 11.149 12.748 1.00 84.12 98 ASP A O 1
ATOM 698 N N . LYS A 1 99 ? -12.913 8.964 13.247 1.00 86.00 99 LYS A N 1
ATOM 699 C CA . LYS A 1 99 ? -11.519 8.604 12.922 1.00 86.00 99 LYS A CA 1
ATOM 700 C C . LYS A 1 99 ? -11.379 7.364 12.042 1.00 86.00 99 LYS A C 1
ATOM 702 O O . LYS A 1 99 ? -10.282 7.089 11.566 1.00 86.00 99 LYS A O 1
ATOM 707 N N . GLY A 1 100 ? -12.461 6.618 11.827 1.00 89.62 100 GLY A N 1
ATOM 708 C CA . GLY A 1 100 ? -12.428 5.330 11.146 1.00 89.62 100 GLY A CA 1
ATOM 709 C C . GLY A 1 100 ? -11.752 4.293 12.023 1.00 89.62 100 GLY A C 1
ATOM 710 O O . GLY A 1 100 ? -11.965 4.280 13.237 1.00 89.62 100 GLY A O 1
ATOM 711 N N . CYS A 1 101 ? -10.936 3.429 11.430 1.00 94.25 101 CYS A N 1
ATOM 712 C CA . CYS A 1 101 ? -10.161 2.481 12.208 1.00 94.25 101 CYS A CA 1
ATOM 713 C C . CYS A 1 101 ? -9.103 3.178 13.076 1.00 94.25 101 CYS A C 1
ATOM 715 O O . CYS A 1 101 ? -8.334 4.004 12.597 1.00 94.25 101 CYS A O 1
ATOM 717 N N . THR A 1 102 ? -9.058 2.835 14.362 1.00 95.06 102 THR A N 1
ATOM 718 C CA . THR A 1 102 ? -8.083 3.346 15.337 1.00 95.06 102 THR A CA 1
ATOM 719 C C . THR A 1 102 ? -7.098 2.279 15.799 1.00 95.06 102 THR A C 1
ATOM 721 O O . THR A 1 102 ? -6.048 2.627 16.331 1.00 95.06 102 THR A O 1
ATOM 724 N N . ASN A 1 103 ? -7.423 0.998 15.607 1.00 95.25 103 ASN A N 1
ATOM 725 C CA . ASN A 1 103 ? -6.553 -0.128 15.930 1.00 95.25 103 ASN A CA 1
ATOM 726 C C . ASN A 1 103 ? -6.768 -1.264 14.923 1.00 95.25 103 ASN A C 1
ATOM 728 O O . ASN A 1 103 ? -7.910 -1.665 14.690 1.00 95.25 103 ASN A O 1
ATOM 732 N N . CYS A 1 104 ? -5.690 -1.799 14.359 1.00 95.50 104 CYS A N 1
ATOM 733 C CA . CYS A 1 104 ? -5.728 -2.804 13.300 1.00 95.50 104 CYS A CA 1
ATOM 734 C C . CYS A 1 104 ? -5.302 -4.190 13.804 1.00 95.50 104 CYS A C 1
ATOM 736 O O . CYS A 1 104 ? -4.743 -4.335 14.891 1.00 95.50 104 CYS A O 1
ATOM 738 N N . THR A 1 105 ? -5.614 -5.239 13.045 1.00 93.19 105 THR A N 1
ATOM 739 C CA . THR A 1 105 ? -5.159 -6.606 13.331 1.00 93.19 105 THR A CA 1
ATOM 740 C C . THR A 1 105 ? -3.735 -6.835 12.840 1.00 93.19 105 THR A C 1
ATOM 742 O O . THR A 1 105 ? -3.389 -6.410 11.740 1.00 93.19 105 THR A O 1
ATOM 745 N N . GLY A 1 106 ? -2.949 -7.598 13.602 1.00 91.56 106 GLY A N 1
ATOM 746 C CA . GLY A 1 106 ? -1.595 -7.988 13.203 1.00 91.56 106 GLY A CA 1
ATOM 747 C C . GLY A 1 106 ? -0.642 -6.794 13.150 1.00 91.56 106 GLY A C 1
ATOM 748 O O . GLY A 1 106 ? -0.648 -5.967 14.058 1.00 91.56 106 GLY A O 1
ATOM 749 N N . ASP A 1 107 ? 0.151 -6.723 12.080 1.00 92.06 107 ASP A N 1
ATOM 750 C CA . ASP A 1 107 ? 1.177 -5.690 11.867 1.00 92.06 107 ASP A CA 1
ATOM 751 C C . ASP A 1 107 ? 0.675 -4.490 11.039 1.00 92.06 107 ASP A C 1
ATOM 753 O O . ASP A 1 107 ? 1.459 -3.634 10.624 1.00 92.06 107 ASP A O 1
ATOM 757 N N . LEU A 1 108 ? -0.632 -4.427 10.773 1.00 96.56 108 LEU A N 1
ATOM 758 C CA . LEU A 1 108 ? -1.253 -3.322 10.046 1.00 96.56 108 LEU A CA 1
ATOM 759 C C . LEU A 1 108 ? -1.354 -2.073 10.922 1.00 96.56 108 LEU A C 1
ATOM 761 O O . LEU A 1 108 ? -1.464 -2.151 12.148 1.00 96.56 108 LEU A O 1
ATOM 765 N N . VAL A 1 109 ? -1.387 -0.907 10.282 1.00 96.62 109 VAL A N 1
ATOM 766 C CA . VAL A 1 109 ? -1.527 0.387 10.952 1.00 96.62 109 VAL A CA 1
ATOM 767 C C . VAL A 1 109 ? -2.714 1.175 10.397 1.00 96.62 109 VAL A C 1
ATOM 769 O O . VAL A 1 109 ? -3.077 1.013 9.230 1.00 96.62 109 VAL A O 1
ATOM 772 N N . PRO A 1 110 ? -3.332 2.053 11.205 1.00 95.75 110 PRO A N 1
ATOM 773 C CA . PRO A 1 110 ? -4.374 2.942 10.716 1.00 95.75 110 PRO A CA 1
ATOM 774 C C . PRO A 1 110 ? -3.840 3.944 9.682 1.00 95.75 110 PRO A C 1
ATOM 776 O O . PRO A 1 110 ? -3.008 4.792 10.008 1.00 95.75 110 PRO A O 1
ATOM 779 N N . VAL A 1 111 ? -4.358 3.897 8.456 1.00 94.31 111 VAL A N 1
ATOM 780 C CA . VAL A 1 111 ? -4.060 4.844 7.372 1.00 94.31 111 VAL A CA 1
ATOM 781 C C . VAL A 1 111 ? -5.370 5.287 6.738 1.00 94.31 111 VAL A C 1
ATOM 783 O O . VAL A 1 111 ? -6.179 4.458 6.324 1.00 94.31 111 VAL A O 1
ATOM 786 N N . ASN A 1 112 ? -5.594 6.605 6.671 1.00 91.75 112 ASN A N 1
ATOM 787 C CA . ASN A 1 112 ? -6.778 7.204 6.046 1.00 91.75 112 ASN A CA 1
ATOM 788 C C . ASN A 1 112 ? -8.086 6.472 6.401 1.00 91.75 112 ASN A C 1
ATOM 790 O O . ASN A 1 112 ? -8.828 6.070 5.511 1.00 91.75 112 ASN A O 1
ATOM 794 N N . TRP A 1 113 ? -8.378 6.333 7.700 1.00 92.38 113 TRP A N 1
ATOM 795 C CA . TRP A 1 113 ? -9.606 5.707 8.224 1.00 92.38 113 TRP A CA 1
ATOM 796 C C . TRP A 1 113 ? -9.695 4.180 8.048 1.00 92.38 113 TRP A C 1
ATOM 798 O O . TRP A 1 113 ? -10.647 3.572 8.534 1.00 92.38 113 TRP A O 1
ATOM 808 N N . THR A 1 114 ? -8.704 3.552 7.414 1.00 93.75 114 THR A N 1
ATOM 809 C CA . THR A 1 114 ? -8.620 2.105 7.153 1.00 93.75 114 THR A CA 1
ATOM 810 C C . THR A 1 114 ? -7.369 1.490 7.781 1.00 93.75 114 THR A C 1
ATOM 812 O O . THR A 1 114 ? -6.597 2.197 8.423 1.00 93.75 114 THR A O 1
ATOM 815 N N . CYS A 1 115 ? -7.184 0.180 7.628 1.00 95.25 115 CYS A N 1
ATOM 816 C CA . CYS A 1 115 ? -5.955 -0.516 7.999 1.00 95.25 115 CYS A CA 1
ATOM 817 C C . CYS A 1 115 ? -5.132 -0.812 6.753 1.00 95.25 115 CYS A C 1
ATOM 819 O O . CYS A 1 115 ? -5.659 -1.398 5.810 1.00 95.25 115 CYS A O 1
ATOM 821 N N . ASP A 1 116 ? -3.857 -0.442 6.780 1.00 96.19 116 ASP A N 1
ATOM 822 C CA . ASP A 1 116 ? -2.917 -0.696 5.692 1.00 96.19 116 ASP A CA 1
ATOM 823 C C . ASP A 1 116 ? -1.536 -1.057 6.254 1.00 96.19 116 ASP A C 1
ATOM 825 O O . ASP A 1 116 ? -1.311 -1.073 7.468 1.00 96.19 116 ASP A O 1
ATOM 829 N N . CYS A 1 117 ? -0.606 -1.380 5.371 1.00 96.56 117 CYS A N 1
ATOM 830 C CA . CYS A 1 117 ? 0.760 -1.683 5.734 1.00 96.56 117 CYS A CA 1
ATOM 831 C C . CYS A 1 117 ? 1.504 -0.452 6.279 1.00 96.56 117 CYS A C 1
ATOM 833 O O . CYS A 1 117 ? 1.237 0.683 5.883 1.00 96.56 117 CYS A O 1
ATOM 835 N N . PRO A 1 118 ? 2.469 -0.652 7.195 1.00 94.94 118 PRO A N 1
ATOM 836 C CA . PRO A 1 118 ? 3.150 0.444 7.885 1.00 94.94 118 PRO A CA 1
ATOM 837 C C . PRO A 1 118 ? 4.066 1.285 6.992 1.00 94.94 118 PRO A C 1
ATOM 839 O O . PRO A 1 118 ? 4.497 2.363 7.399 1.00 94.94 118 PRO A O 1
ATOM 842 N N . ASN A 1 119 ? 4.418 0.787 5.809 1.00 94.75 119 ASN A N 1
ATOM 843 C CA . ASN A 1 119 ? 5.320 1.449 4.882 1.00 94.75 119 ASN A CA 1
ATOM 844 C C . ASN A 1 119 ? 4.905 1.179 3.434 1.00 94.75 119 ASN A C 1
ATOM 846 O O . ASN A 1 119 ? 4.288 0.161 3.137 1.00 94.75 119 ASN A O 1
ATOM 850 N N . ASN A 1 120 ? 5.333 2.063 2.533 1.00 95.06 120 ASN A N 1
ATOM 851 C CA . ASN A 1 120 ? 5.051 1.949 1.102 1.00 95.06 120 ASN A CA 1
ATOM 852 C C . ASN A 1 120 ? 5.845 0.830 0.407 1.00 95.06 120 ASN A C 1
ATOM 854 O O . ASN A 1 120 ? 5.566 0.527 -0.747 1.00 95.06 120 ASN A O 1
ATOM 858 N N . SER A 1 121 ? 6.829 0.217 1.082 1.00 96.00 121 SER A N 1
ATOM 859 C CA . SER A 1 121 ? 7.613 -0.917 0.558 1.00 96.00 121 SER A CA 1
ATOM 860 C C . SER A 1 121 ? 6.898 -2.267 0.660 1.00 96.00 121 SER A C 1
ATOM 862 O O . SER A 1 121 ? 7.442 -3.310 0.283 1.00 96.00 121 SER A O 1
ATOM 864 N N . THR A 1 122 ? 5.675 -2.254 1.181 1.00 97.06 122 THR A N 1
ATOM 865 C CA . THR A 1 122 ? 4.779 -3.401 1.221 1.00 97.06 122 THR A CA 1
ATOM 866 C C . THR A 1 122 ? 3.377 -2.971 0.810 1.00 97.06 122 THR A C 1
ATOM 868 O O . THR A 1 122 ? 3.019 -1.805 0.948 1.00 97.06 122 THR A O 1
ATOM 871 N N . TYR A 1 123 ? 2.578 -3.915 0.323 1.00 95.88 123 TYR A N 1
ATOM 872 C CA . TYR A 1 123 ? 1.161 -3.711 0.047 1.00 95.88 123 TYR A CA 1
ATOM 873 C C . TYR A 1 123 ? 0.320 -4.741 0.794 1.00 95.88 123 TYR A C 1
ATOM 875 O O . TYR A 1 123 ? 0.766 -5.862 1.054 1.00 95.88 123 TYR A O 1
ATOM 883 N N . LEU A 1 124 ? -0.909 -4.362 1.139 1.00 96.50 124 LEU A N 1
ATOM 884 C CA . LEU A 1 124 ? -1.848 -5.245 1.815 1.00 96.50 124 LEU A CA 1
ATOM 885 C C . LEU A 1 124 ? -2.461 -6.251 0.833 1.00 96.50 124 LEU A C 1
ATOM 887 O O . LEU A 1 124 ? -3.222 -5.878 -0.063 1.00 96.50 124 LEU A O 1
ATOM 891 N N . ASP A 1 125 ? -2.207 -7.540 1.050 1.00 95.06 125 ASP A N 1
ATOM 892 C CA . ASP A 1 125 ? -2.992 -8.606 0.431 1.00 95.06 125 ASP A CA 1
ATOM 893 C C . ASP A 1 125 ? -4.345 -8.709 1.144 1.00 95.06 125 ASP A C 1
ATOM 895 O O . ASP A 1 125 ? -4.464 -9.237 2.251 1.00 95.06 125 ASP A O 1
ATOM 899 N N . SER A 1 126 ? -5.386 -8.194 0.492 1.00 91.75 126 SER A N 1
ATOM 900 C CA . SER A 1 126 ? -6.754 -8.182 1.023 1.00 91.75 126 SER A CA 1
ATOM 901 C C . SER A 1 126 ? -7.351 -9.570 1.286 1.00 91.75 126 SER A C 1
ATOM 903 O O . SER A 1 126 ? -8.320 -9.675 2.038 1.00 91.75 126 SER A O 1
ATOM 905 N N . SER A 1 127 ? -6.802 -10.632 0.689 1.00 92.06 127 SER A N 1
ATOM 906 C CA . SER A 1 127 ? -7.309 -11.996 0.862 1.00 92.06 127 SER A CA 1
ATOM 907 C C . SER A 1 127 ? -6.795 -12.651 2.144 1.00 92.06 127 SER A C 1
ATOM 909 O O . SER A 1 127 ? -7.522 -13.405 2.793 1.00 92.06 127 SER A O 1
ATOM 911 N N . THR A 1 128 ? -5.562 -12.334 2.535 1.00 92.38 128 THR A N 1
ATOM 912 C CA . THR A 1 128 ? -4.884 -12.916 3.700 1.00 92.38 128 THR A CA 1
ATOM 913 C C . THR A 1 128 ? -4.785 -11.948 4.877 1.00 92.38 128 THR A C 1
ATOM 915 O O . THR A 1 128 ? -4.615 -12.389 6.013 1.00 92.38 128 THR A O 1
ATOM 918 N N . GLY A 1 129 ? -4.892 -10.642 4.626 1.00 93.19 129 GLY A N 1
ATOM 919 C CA . GLY A 1 129 ? -4.635 -9.599 5.616 1.00 93.19 129 GLY A CA 1
ATOM 920 C C . GLY A 1 129 ? -3.154 -9.419 5.944 1.00 93.19 129 GLY A C 1
ATOM 921 O O . GLY A 1 129 ? -2.834 -8.945 7.032 1.00 93.19 129 GLY A O 1
ATOM 922 N N . THR A 1 130 ? -2.248 -9.829 5.051 1.00 95.31 130 THR A N 1
ATOM 923 C CA . THR A 1 130 ? -0.796 -9.737 5.270 1.00 95.31 130 THR A CA 1
ATOM 924 C C . THR A 1 130 ? -0.142 -8.705 4.363 1.00 95.31 130 THR A C 1
ATOM 926 O O . THR A 1 130 ? -0.520 -8.568 3.202 1.00 95.31 130 THR A O 1
ATOM 929 N N . CYS A 1 131 ? 0.896 -8.042 4.868 1.00 97.12 131 CYS A N 1
ATOM 930 C CA . CYS A 1 131 ? 1.741 -7.158 4.072 1.00 97.12 131 CYS A CA 1
ATOM 931 C C . CYS A 1 131 ? 2.741 -7.960 3.240 1.00 97.12 131 CYS A C 1
ATOM 933 O O . CYS A 1 131 ? 3.587 -8.667 3.791 1.00 97.12 131 CYS A O 1
ATOM 935 N N . LEU A 1 132 ? 2.653 -7.833 1.919 1.00 96.62 132 LEU A N 1
ATOM 936 C CA . LEU A 1 132 ? 3.571 -8.456 0.971 1.00 96.62 132 LEU A CA 1
ATOM 937 C C . LEU A 1 132 ? 4.586 -7.429 0.462 1.00 96.62 132 LEU A C 1
ATOM 939 O O . LEU A 1 132 ? 4.219 -6.274 0.245 1.00 96.62 132 LEU A O 1
ATOM 943 N N . PRO A 1 133 ? 5.860 -7.810 0.266 1.00 97.50 133 PRO A N 1
ATOM 944 C CA . PRO A 1 133 ? 6.871 -6.887 -0.227 1.00 97.50 133 PRO A CA 1
ATOM 945 C C . PRO A 1 133 ? 6.607 -6.506 -1.685 1.00 97.50 133 PRO A C 1
ATOM 947 O O . PRO A 1 133 ? 6.192 -7.334 -2.498 1.00 97.50 133 PRO A O 1
ATOM 950 N N . CYS A 1 134 ? 6.926 -5.263 -2.038 1.00 97.88 134 CYS A N 1
ATOM 951 C CA . CYS A 1 134 ? 6.782 -4.767 -3.407 1.00 97.88 134 CYS A CA 1
ATOM 952 C C . CYS A 1 134 ? 7.628 -5.529 -4.435 1.00 97.88 134 CYS A C 1
ATOM 954 O O . CYS A 1 134 ? 7.303 -5.543 -5.623 1.00 97.88 134 CYS A O 1
ATOM 956 N N . THR A 1 135 ? 8.658 -6.240 -3.972 1.00 97.00 135 THR A N 1
ATOM 957 C CA . THR A 1 135 ? 9.509 -7.099 -4.800 1.00 97.00 135 THR A CA 1
ATOM 958 C C . THR A 1 135 ? 8.764 -8.251 -5.478 1.00 97.00 135 THR A C 1
ATOM 960 O O . THR A 1 135 ? 9.300 -8.851 -6.405 1.00 97.00 135 THR A O 1
ATOM 963 N N . VAL A 1 136 ? 7.521 -8.537 -5.064 1.00 96.75 136 VAL A N 1
ATOM 964 C CA . VAL A 1 136 ? 6.622 -9.472 -5.758 1.00 96.75 136 VAL A CA 1
ATOM 965 C C . VAL A 1 136 ? 6.267 -8.983 -7.166 1.00 96.75 136 VAL A C 1
ATOM 967 O O . VAL A 1 136 ? 6.125 -9.810 -8.062 1.00 96.75 136 VAL A O 1
ATOM 970 N N . TYR A 1 137 ? 6.147 -7.667 -7.378 1.00 96.75 137 TYR A N 1
ATOM 971 C CA . TYR A 1 137 ? 5.890 -7.108 -8.710 1.00 96.75 137 TYR A CA 1
ATOM 972 C C . TYR A 1 137 ? 7.157 -7.060 -9.559 1.00 96.75 137 TYR A C 1
ATOM 974 O O . TYR A 1 137 ? 7.138 -7.415 -10.734 1.00 96.75 137 TYR A O 1
ATOM 982 N N . HIS A 1 138 ? 8.262 -6.598 -8.972 1.00 96.56 138 HIS A N 1
ATOM 983 C CA . HIS A 1 138 ? 9.561 -6.532 -9.630 1.00 96.56 138 HIS A CA 1
ATOM 984 C C . HIS A 1 138 ? 10.670 -6.366 -8.590 1.00 96.56 138 HIS A C 1
ATOM 986 O O . HIS A 1 138 ? 10.473 -5.648 -7.612 1.00 96.56 138 HIS A O 1
ATOM 992 N N . ALA A 1 139 ? 11.850 -6.952 -8.813 1.00 95.44 139 ALA A N 1
ATOM 993 C CA . ALA A 1 139 ? 12.973 -6.877 -7.869 1.00 95.44 139 ALA A CA 1
ATOM 994 C C . ALA A 1 139 ? 13.365 -5.429 -7.511 1.00 95.44 139 ALA A C 1
ATOM 996 O O . ALA A 1 139 ? 13.660 -5.139 -6.356 1.00 95.44 139 ALA A O 1
ATOM 997 N N . GLU A 1 140 ? 13.280 -4.525 -8.489 1.00 95.75 140 GLU A N 1
ATOM 998 C CA . GLU A 1 140 ? 13.590 -3.094 -8.341 1.00 95.75 140 GLU A CA 1
ATOM 999 C C . GLU A 1 140 ? 12.411 -2.232 -7.859 1.00 95.75 140 GLU A C 1
ATOM 1001 O O . GLU A 1 140 ? 12.486 -1.005 -7.895 1.00 95.75 140 GLU A O 1
ATOM 1006 N N . CYS A 1 141 ? 11.293 -2.828 -7.440 1.00 97.88 141 CYS A N 1
ATOM 1007 C CA . CYS A 1 141 ? 10.155 -2.059 -6.951 1.00 97.88 141 CYS A CA 1
ATOM 1008 C C . CYS A 1 141 ? 10.362 -1.605 -5.497 1.00 97.88 141 CYS A C 1
ATOM 1010 O O . CYS A 1 141 ? 10.405 -2.431 -4.583 1.00 97.88 141 CYS A O 1
ATOM 1012 N N . ILE A 1 142 ? 10.454 -0.288 -5.284 1.00 97.25 142 ILE A N 1
ATOM 1013 C CA . ILE A 1 142 ? 10.695 0.329 -3.969 1.00 97.25 142 ILE A CA 1
ATOM 1014 C C . ILE A 1 142 ? 9.377 0.612 -3.255 1.00 97.25 142 ILE A C 1
ATOM 1016 O O . ILE A 1 142 ? 9.254 0.338 -2.062 1.00 97.25 142 ILE A O 1
ATOM 1020 N N . GLU A 1 143 ? 8.401 1.159 -3.981 1.00 97.62 143 GLU A N 1
ATOM 1021 C CA . GLU A 1 143 ? 7.065 1.430 -3.456 1.00 97.62 143 GLU A CA 1
ATOM 1022 C C . GLU A 1 143 ? 6.000 0.842 -4.371 1.00 97.62 143 GLU A C 1
ATOM 1024 O O . GLU A 1 143 ? 6.123 0.894 -5.598 1.00 97.62 143 GLU A O 1
ATOM 1029 N N . CYS A 1 144 ? 4.923 0.330 -3.787 1.00 97.62 144 CYS A N 1
ATOM 1030 C CA . CYS A 1 144 ? 3.833 -0.298 -4.520 1.00 97.62 144 CYS A CA 1
ATOM 1031 C C . CYS A 1 144 ? 2.487 -0.079 -3.834 1.00 97.62 144 CYS A C 1
ATOM 1033 O O . CYS A 1 144 ? 2.394 0.341 -2.684 1.00 97.62 144 CYS A O 1
ATOM 1035 N N . ASN A 1 145 ? 1.429 -0.387 -4.574 1.00 94.44 145 ASN A N 1
ATOM 1036 C CA . ASN A 1 145 ? 0.080 -0.533 -4.049 1.00 94.44 145 ASN A CA 1
ATOM 1037 C C . ASN A 1 145 ? -0.414 -1.972 -4.292 1.00 94.44 145 ASN A C 1
ATOM 1039 O O . ASN A 1 145 ? 0.344 -2.850 -4.705 1.00 94.44 145 ASN A O 1
ATOM 1043 N N . ALA A 1 146 ? -1.699 -2.225 -4.046 1.00 93.06 146 ALA A N 1
ATOM 1044 C CA . ALA A 1 146 ? -2.301 -3.549 -4.208 1.00 93.06 146 ALA A CA 1
ATOM 1045 C C . ALA A 1 146 ? -2.349 -4.085 -5.656 1.00 93.06 146 ALA A C 1
ATOM 1047 O O . ALA A 1 146 ? -2.773 -5.220 -5.854 1.00 93.06 146 ALA A O 1
ATOM 1048 N N . TRP A 1 147 ? -1.946 -3.294 -6.652 1.00 95.12 147 TRP A N 1
ATOM 1049 C CA . TRP A 1 147 ? -2.062 -3.634 -8.072 1.00 95.12 147 TRP A CA 1
ATOM 1050 C C . TRP A 1 147 ? -0.750 -3.527 -8.843 1.00 95.12 147 TRP A C 1
ATOM 1052 O O . TRP A 1 147 ? -0.564 -4.252 -9.818 1.00 95.12 147 TRP A O 1
ATOM 1062 N N . SER A 1 148 ? 0.135 -2.610 -8.457 1.00 97.31 148 SER A N 1
ATOM 1063 C CA . SER A 1 148 ? 1.357 -2.342 -9.209 1.00 97.31 148 SER A CA 1
ATOM 1064 C C . SER A 1 148 ? 2.449 -1.706 -8.363 1.00 97.31 148 SER A C 1
ATOM 1066 O O . SER A 1 148 ? 2.207 -1.120 -7.302 1.00 97.31 148 SER A O 1
ATOM 1068 N N . CYS A 1 149 ? 3.660 -1.734 -8.910 1.00 98.06 149 CYS A N 1
ATOM 1069 C CA . CYS A 1 149 ? 4.718 -0.826 -8.516 1.00 98.06 149 CYS A CA 1
ATOM 1070 C C . CYS A 1 149 ? 4.347 0.631 -8.838 1.00 98.06 149 CYS A C 1
ATOM 1072 O O . CYS A 1 149 ? 3.776 0.911 -9.894 1.00 98.06 149 CYS A O 1
ATOM 1074 N N . VAL A 1 150 ? 4.675 1.559 -7.937 1.00 97.69 150 VAL A N 1
ATOM 1075 C CA . VAL A 1 150 ? 4.494 3.009 -8.140 1.00 97.69 150 VAL A CA 1
ATOM 1076 C C . VAL A 1 150 ? 5.820 3.763 -8.177 1.00 97.69 150 VAL A C 1
ATOM 1078 O O . VAL A 1 150 ? 5.911 4.783 -8.856 1.00 97.69 150 VAL A O 1
ATOM 1081 N N . THR A 1 151 ? 6.853 3.232 -7.520 1.00 97.50 151 THR A N 1
ATOM 1082 C CA . THR A 1 151 ? 8.196 3.819 -7.498 1.00 97.50 151 THR A CA 1
ATOM 1083 C C . THR A 1 151 ? 9.232 2.719 -7.702 1.00 97.50 151 THR A C 1
ATOM 1085 O O . THR A 1 151 ? 9.260 1.739 -6.955 1.00 97.50 151 THR A O 1
ATOM 1088 N N . CYS A 1 152 ? 10.104 2.900 -8.691 1.00 97.50 152 CYS A N 1
ATOM 1089 C CA . CYS A 1 152 ? 11.143 1.945 -9.068 1.00 97.50 152 CYS A CA 1
ATOM 1090 C C . CYS A 1 152 ? 12.548 2.463 -8.722 1.00 97.50 152 CYS A C 1
ATOM 1092 O O . CYS A 1 152 ? 12.781 3.672 -8.682 1.00 97.50 152 CYS A O 1
ATOM 1094 N N . GLY A 1 153 ? 13.476 1.541 -8.467 1.00 95.31 153 GLY A N 1
ATOM 1095 C CA . GLY A 1 153 ? 14.908 1.797 -8.322 1.00 95.31 153 GLY A CA 1
ATOM 1096 C C . GLY A 1 153 ? 15.667 1.738 -9.650 1.00 95.31 153 GLY A C 1
ATOM 1097 O O . GLY A 1 153 ? 15.073 1.558 -10.711 1.00 95.31 153 GLY A O 1
ATOM 1098 N N . ASN A 1 154 ? 16.992 1.893 -9.581 1.00 93.25 154 ASN A N 1
ATOM 1099 C CA . ASN A 1 154 ? 17.939 1.744 -10.699 1.00 93.25 154 ASN A CA 1
ATOM 1100 C C . ASN A 1 154 ? 17.553 2.482 -11.996 1.00 93.25 154 ASN A C 1
ATOM 1102 O O . ASN A 1 154 ? 17.699 1.938 -13.094 1.00 93.25 154 ASN A O 1
ATOM 1106 N N . ASP A 1 155 ? 17.049 3.713 -11.857 1.00 92.88 155 ASP A N 1
ATOM 1107 C CA . ASP A 1 155 ? 16.609 4.580 -12.961 1.00 92.88 155 ASP A CA 1
ATOM 1108 C C . ASP A 1 155 ? 15.498 3.971 -13.843 1.00 92.88 155 ASP A C 1
ATOM 1110 O O . ASP A 1 155 ? 15.249 4.418 -14.966 1.00 92.88 155 ASP A O 1
ATOM 1114 N N . MET A 1 156 ? 14.797 2.959 -13.326 1.00 95.69 156 MET A N 1
ATOM 1115 C CA . MET A 1 156 ? 13.614 2.385 -13.953 1.00 95.69 156 MET A CA 1
ATOM 1116 C C . MET A 1 156 ? 12.372 3.235 -13.683 1.00 95.69 156 MET A C 1
ATOM 1118 O O . MET A 1 156 ? 12.292 4.014 -12.732 1.00 95.69 156 MET A O 1
ATOM 1122 N N . THR A 1 157 ? 11.349 3.019 -14.501 1.00 96.44 157 THR A N 1
ATOM 1123 C CA . THR A 1 157 ? 10.026 3.632 -14.369 1.00 96.44 157 THR A CA 1
ATOM 1124 C C . THR A 1 157 ? 8.942 2.560 -14.248 1.00 96.44 157 THR A C 1
ATOM 1126 O O . THR A 1 157 ? 9.117 1.467 -14.796 1.00 96.44 157 THR A O 1
ATOM 1129 N N . PRO A 1 158 ? 7.817 2.834 -13.562 1.00 97.12 158 PRO A N 1
ATOM 1130 C CA . PRO A 1 158 ? 6.681 1.917 -13.538 1.00 97.12 158 PRO A CA 1
ATOM 1131 C C . PRO A 1 158 ? 6.197 1.575 -14.952 1.00 97.12 158 PRO A C 1
ATOM 1133 O O . PRO A 1 158 ? 6.127 2.445 -15.818 1.00 97.12 158 PRO A O 1
ATOM 1136 N N . SER A 1 159 ? 5.873 0.304 -15.170 1.00 95.94 159 SER A N 1
ATOM 1137 C CA . SER A 1 159 ? 5.383 -0.230 -16.445 1.00 95.94 159 SER A CA 1
ATOM 1138 C C . SER A 1 159 ? 3.878 -0.489 -16.409 1.00 95.94 159 SER A C 1
ATOM 1140 O O . SER A 1 159 ? 3.305 -0.725 -15.343 1.00 95.94 159 SER A O 1
ATOM 1142 N N . ASP A 1 160 ? 3.250 -0.538 -17.585 1.00 94.38 160 ASP A N 1
ATOM 1143 C CA . ASP A 1 160 ? 1.826 -0.875 -17.724 1.00 94.38 160 ASP A CA 1
ATOM 1144 C C . ASP A 1 160 ? 1.503 -2.322 -17.297 1.00 94.38 160 ASP A C 1
ATOM 1146 O O . ASP A 1 160 ? 0.354 -2.642 -17.000 1.00 94.38 160 ASP A O 1
ATOM 1150 N N . GLU A 1 161 ? 2.511 -3.196 -17.216 1.00 94.50 161 GLU A N 1
ATOM 1151 C CA . GLU A 1 161 ? 2.381 -4.573 -16.714 1.00 94.50 161 GLU A CA 1
ATOM 1152 C C . GLU A 1 161 ? 2.410 -4.658 -15.176 1.00 94.50 161 GLU A C 1
ATOM 1154 O O . GLU A 1 161 ? 2.308 -5.741 -14.602 1.00 94.50 161 GLU A O 1
ATOM 1159 N N . GLY A 1 162 ? 2.550 -3.520 -14.491 1.00 95.06 162 GLY A N 1
ATOM 1160 C CA . GLY A 1 162 ? 2.540 -3.425 -13.033 1.00 95.06 162 GLY A CA 1
ATOM 1161 C C . GLY A 1 162 ? 3.906 -3.609 -12.362 1.00 95.06 162 GLY A C 1
ATOM 1162 O O . GLY A 1 162 ? 3.998 -3.475 -11.142 1.00 95.06 162 GLY A O 1
ATOM 1163 N N . GLY A 1 163 ? 4.966 -3.872 -13.130 1.00 96.50 163 GLY A N 1
ATOM 1164 C CA . GLY A 1 163 ? 6.354 -3.946 -12.660 1.00 96.50 163 GLY A CA 1
ATOM 1165 C C . GLY A 1 163 ? 7.160 -2.674 -12.942 1.00 96.50 163 GLY A C 1
ATOM 1166 O O . GLY A 1 163 ? 6.598 -1.603 -13.175 1.00 96.50 163 GLY A O 1
ATOM 1167 N N . CYS A 1 164 ? 8.484 -2.809 -12.979 1.00 97.19 164 CYS A N 1
ATOM 1168 C CA . CYS A 1 164 ? 9.417 -1.753 -13.373 1.00 97.19 164 CYS A CA 1
ATOM 1169 C C . CYS A 1 164 ? 10.050 -2.080 -14.726 1.00 97.19 164 CYS A C 1
ATOM 1171 O O . CYS A 1 164 ? 10.393 -3.231 -14.980 1.00 97.19 164 CYS A O 1
ATOM 1173 N N . ALA A 1 165 ? 10.233 -1.071 -15.573 1.00 96.38 165 ALA A N 1
ATOM 1174 C CA . ALA A 1 165 ? 10.907 -1.196 -16.859 1.00 96.38 165 ALA A CA 1
ATOM 1175 C C . ALA A 1 165 ? 11.839 -0.005 -17.097 1.00 96.38 165 ALA A C 1
ATOM 1177 O O . ALA A 1 165 ? 11.617 1.089 -16.571 1.00 96.38 165 ALA A O 1
ATOM 1178 N N . CYS A 1 166 ? 12.880 -0.203 -17.905 1.00 96.31 166 CYS A N 1
ATOM 1179 C CA . CYS A 1 166 ? 13.695 0.918 -18.356 1.00 96.31 166 CYS A CA 1
ATOM 1180 C C . CYS A 1 166 ? 12.893 1.836 -19.290 1.00 96.31 166 CYS A C 1
ATOM 1182 O O . CYS A 1 166 ? 12.042 1.350 -20.041 1.00 96.31 166 CYS A O 1
ATOM 1184 N N . PRO A 1 167 ? 13.168 3.153 -19.280 1.00 94.56 167 PRO A N 1
ATOM 1185 C CA . PRO A 1 167 ? 12.640 4.061 -20.291 1.00 94.56 167 PRO A CA 1
ATOM 1186 C C . PRO A 1 167 ? 12.969 3.566 -21.704 1.00 94.56 167 PRO A C 1
ATOM 1188 O O . PRO A 1 167 ? 14.015 2.959 -21.903 1.00 94.56 167 PRO A O 1
ATOM 1191 N N . LEU A 1 168 ? 12.145 3.905 -22.703 1.00 91.88 168 LEU A N 1
ATOM 1192 C CA . LEU A 1 168 ? 12.346 3.481 -24.104 1.00 91.88 168 LEU A CA 1
ATOM 1193 C C . LEU A 1 168 ? 13.743 3.808 -24.668 1.00 91.88 168 LEU A C 1
ATOM 1195 O O . LEU A 1 168 ? 14.236 3.105 -25.542 1.00 91.88 168 LEU A O 1
ATOM 1199 N N . THR A 1 169 ? 14.389 4.856 -24.152 1.00 93.69 169 THR A N 1
ATOM 1200 C CA . THR A 1 169 ? 15.733 5.298 -24.555 1.00 93.69 169 THR A CA 1
ATOM 1201 C C . THR A 1 169 ? 16.872 4.588 -23.821 1.00 93.69 169 THR A C 1
ATOM 1203 O O . THR A 1 169 ? 18.031 4.988 -23.953 1.00 93.69 169 THR A O 1
ATOM 1206 N N . HIS A 1 170 ? 16.558 3.576 -23.013 1.00 96.56 170 HIS A N 1
ATOM 1207 C CA . HIS A 1 170 ? 17.507 2.825 -22.206 1.00 96.56 170 HIS A CA 1
ATOM 1208 C C . HIS A 1 170 ? 17.247 1.317 -22.311 1.00 96.56 170 HIS A C 1
ATOM 1210 O O . HIS A 1 170 ? 16.120 0.870 -22.505 1.00 96.56 170 HIS A O 1
ATOM 1216 N N . TYR A 1 171 ? 18.293 0.521 -22.116 1.00 93.94 171 TYR A N 1
ATOM 1217 C CA . TYR A 1 171 ? 18.206 -0.927 -21.953 1.00 93.94 171 TYR A CA 1
ATOM 1218 C C . TYR A 1 171 ? 18.580 -1.322 -20.526 1.00 93.94 171 TYR A C 1
ATOM 1220 O O . TYR A 1 171 ? 19.358 -0.637 -19.863 1.00 93.94 171 TYR A O 1
ATOM 1228 N N . LEU A 1 172 ? 18.053 -2.450 -20.053 1.00 94.94 172 LEU A N 1
ATOM 1229 C CA . LEU A 1 172 ? 18.487 -3.037 -18.790 1.00 94.94 172 LEU A CA 1
ATOM 1230 C C . LEU A 1 172 ? 19.842 -3.723 -18.989 1.00 94.94 172 LEU A C 1
ATOM 1232 O O . LEU A 1 172 ? 19.925 -4.719 -19.706 1.00 94.94 172 LEU A O 1
ATOM 1236 N N . SER A 1 173 ? 20.896 -3.200 -18.365 1.00 93.31 173 SER A N 1
ATOM 1237 C CA . SER A 1 173 ? 22.215 -3.829 -18.417 1.00 93.31 173 SER A CA 1
ATOM 1238 C C . SER A 1 173 ? 22.268 -5.033 -17.467 1.00 93.31 173 SER A C 1
ATOM 1240 O O . SER A 1 173 ? 22.017 -4.868 -16.269 1.00 93.31 173 SER A O 1
ATOM 1242 N N . PRO A 1 174 ? 22.620 -6.239 -17.951 1.00 89.19 174 PRO A N 1
ATOM 1243 C CA . PRO A 1 174 ? 22.741 -7.422 -17.098 1.00 89.19 174 PRO A CA 1
ATOM 1244 C C . PRO A 1 174 ? 23.915 -7.321 -16.112 1.00 89.19 174 PRO A C 1
ATOM 1246 O O . PRO A 1 174 ? 23.895 -7.982 -15.077 1.00 89.19 174 PRO A O 1
ATOM 1249 N N . ASP A 1 175 ? 24.917 -6.489 -16.412 1.00 90.38 175 ASP A N 1
ATOM 1250 C CA . ASP A 1 175 ? 26.117 -6.335 -15.587 1.00 90.38 175 ASP A CA 1
ATOM 1251 C C . ASP A 1 175 ? 25.885 -5.405 -14.394 1.00 90.38 175 ASP A C 1
ATOM 1253 O O . ASP A 1 175 ? 26.377 -5.660 -13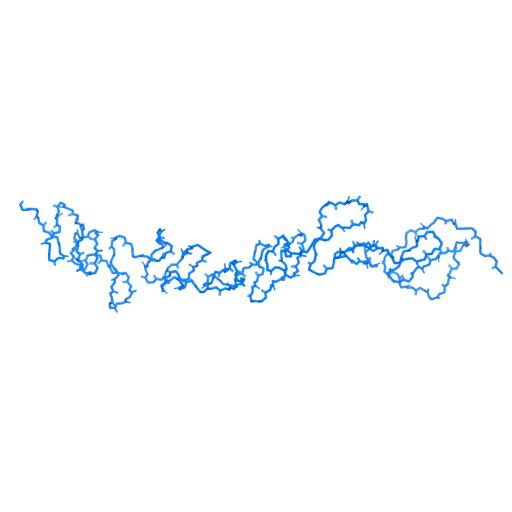.294 1.00 90.38 175 ASP A O 1
ATOM 1257 N N . THR A 1 176 ? 25.147 -4.310 -14.604 1.00 90.31 176 THR A N 1
ATOM 1258 C CA . THR A 1 176 ? 24.880 -3.318 -13.552 1.00 90.31 176 THR A CA 1
ATOM 1259 C C . THR A 1 176 ? 23.537 -3.527 -12.863 1.00 90.31 176 THR A C 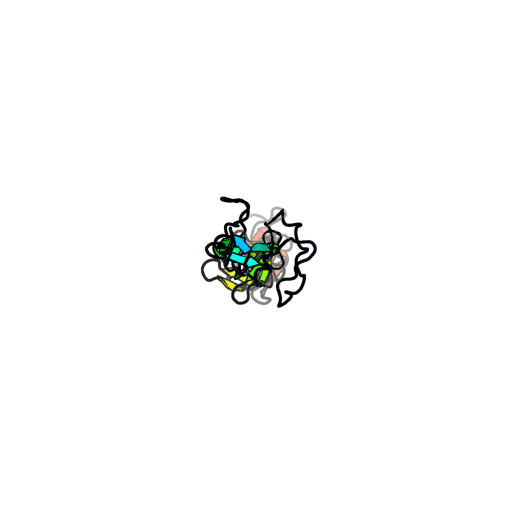1
ATOM 1261 O O . THR A 1 176 ? 23.343 -3.008 -11.767 1.00 90.31 176 THR A O 1
ATOM 1264 N N . GLY A 1 177 ? 22.606 -4.257 -13.489 1.00 89.44 177 GLY A N 1
ATOM 1265 C CA . GLY A 1 177 ? 21.222 -4.376 -13.024 1.00 89.44 177 GLY A CA 1
ATOM 1266 C C . GLY A 1 177 ? 20.415 -3.078 -13.154 1.00 89.44 177 GLY A C 1
ATOM 1267 O O . GLY A 1 177 ? 19.319 -2.984 -12.604 1.00 89.44 177 GLY A O 1
ATOM 1268 N N . GLY A 1 178 ? 20.945 -2.073 -13.862 1.00 92.69 178 GLY A N 1
ATOM 1269 C CA . GLY A 1 178 ? 20.312 -0.769 -14.043 1.00 92.69 178 GLY A CA 1
ATOM 1270 C C . GLY A 1 178 ? 20.134 -0.374 -15.501 1.00 92.69 178 GLY A C 1
ATOM 1271 O O . GLY A 1 178 ? 20.668 -1.007 -16.418 1.00 92.69 178 GLY A O 1
ATOM 1272 N N . CYS A 1 179 ? 19.369 0.693 -15.713 1.00 96.62 179 CYS A N 1
ATOM 1273 C CA . CYS A 1 179 ? 19.109 1.216 -17.047 1.00 96.62 179 CYS A CA 1
ATOM 1274 C C . CYS A 1 179 ? 20.338 1.946 -17.597 1.00 96.62 179 CYS A C 1
ATOM 1276 O O . CYS A 1 179 ? 20.904 2.820 -16.944 1.00 96.62 179 CYS A O 1
ATOM 1278 N N . GLN A 1 180 ? 20.767 1.578 -18.801 1.00 95.94 180 GLN A N 1
ATOM 1279 C CA . GLN A 1 180 ? 21.867 2.208 -19.530 1.00 95.94 180 GLN A CA 1
ATOM 1280 C C . GLN A 1 180 ? 21.343 2.812 -20.834 1.00 95.94 180 GLN A C 1
ATOM 1282 O O . GLN A 1 180 ? 20.412 2.260 -21.423 1.00 95.94 180 GLN A O 1
ATOM 1287 N N . PRO A 1 181 ? 21.872 3.958 -21.283 1.00 96.56 181 PRO A N 1
ATOM 1288 C CA . PRO A 1 181 ? 21.323 4.658 -22.433 1.00 96.56 181 PRO A CA 1
ATOM 1289 C C . PRO A 1 181 ? 21.606 3.897 -23.732 1.00 96.56 181 PRO A C 1
ATOM 1291 O O . PRO A 1 181 ? 22.692 3.364 -23.949 1.00 96.56 181 PRO A O 1
ATOM 1294 N N . CYS A 1 182 ? 20.655 3.919 -24.666 1.00 96.88 182 CYS A N 1
ATOM 1295 C CA . CYS A 1 182 ? 20.823 3.286 -25.977 1.00 96.88 182 CYS A CA 1
ATOM 1296 C C . CYS A 1 182 ? 21.989 3.856 -26.800 1.00 96.88 182 CYS A C 1
ATOM 1298 O O . CYS A 1 182 ? 22.484 3.205 -27.723 1.00 96.88 182 CYS A O 1
ATOM 1300 N N . THR A 1 183 ? 22.468 5.049 -26.441 1.00 95.62 183 THR A N 1
ATOM 1301 C CA . THR A 1 183 ? 23.635 5.683 -27.057 1.00 95.62 183 THR A CA 1
ATOM 1302 C C . THR A 1 183 ? 24.927 4.888 -26.891 1.00 95.62 183 THR A C 1
ATOM 1304 O O . THR A 1 183 ? 25.856 5.114 -27.665 1.00 95.62 183 THR A O 1
ATOM 1307 N N . ASP A 1 184 ? 24.983 3.952 -25.937 1.00 94.19 184 ASP A N 1
ATOM 1308 C CA . ASP A 1 184 ? 26.119 3.041 -25.756 1.00 94.19 184 ASP A CA 1
ATOM 1309 C C . ASP A 1 184 ? 26.304 2.100 -26.955 1.00 94.19 184 ASP A C 1
ATOM 1311 O O . ASP A 1 184 ? 27.430 1.735 -27.290 1.00 94.19 184 ASP A O 1
ATOM 1315 N N . PHE A 1 185 ? 25.208 1.738 -27.632 1.00 93.56 185 PHE A N 1
ATOM 1316 C CA . PHE A 1 185 ? 25.256 0.953 -28.866 1.00 93.56 185 PHE A CA 1
ATOM 1317 C C . PHE A 1 185 ? 25.575 1.832 -30.075 1.00 93.56 185 PHE A C 1
ATOM 1319 O O . PHE A 1 185 ? 26.437 1.501 -30.890 1.00 93.56 185 PHE A O 1
ATOM 1326 N N . HIS A 1 186 ? 24.864 2.955 -30.212 1.00 95.31 186 HIS A N 1
ATOM 1327 C CA . HIS A 1 186 ? 25.088 3.918 -31.285 1.00 95.31 186 HIS A CA 1
ATOM 1328 C C . HIS A 1 186 ? 24.514 5.301 -30.917 1.00 95.31 186 HIS A C 1
ATOM 1330 O O . HIS A 1 186 ? 23.387 5.359 -30.428 1.00 95.31 186 HIS A O 1
ATOM 1336 N N . PRO A 1 187 ? 25.190 6.431 -31.221 1.00 96.00 187 PRO A N 1
ATOM 1337 C CA . PRO A 1 187 ? 24.718 7.774 -30.849 1.00 96.00 187 PRO A CA 1
ATOM 1338 C C . PRO A 1 187 ? 23.314 8.140 -31.351 1.00 96.00 187 PRO A C 1
ATOM 1340 O O . PRO A 1 187 ? 22.598 8.879 -30.687 1.00 96.00 187 PRO A O 1
ATOM 1343 N N . SER A 1 188 ? 22.919 7.620 -32.515 1.00 96.19 188 SER A N 1
ATOM 1344 C CA . SER A 1 188 ? 21.578 7.803 -33.094 1.00 96.19 188 SER A CA 1
ATOM 1345 C C . SER A 1 188 ? 20.585 6.692 -32.716 1.00 96.19 188 SER A C 1
ATOM 1347 O O . SER A 1 188 ? 19.593 6.514 -33.416 1.00 96.19 188 SER A O 1
ATOM 1349 N N . CYS A 1 189 ? 20.854 5.885 -31.688 1.00 97.06 189 CYS A N 1
ATOM 1350 C CA . CYS A 1 189 ? 19.933 4.838 -31.257 1.00 97.06 189 CYS A CA 1
ATOM 1351 C C . CYS A 1 189 ? 18.865 5.390 -30.304 1.00 97.06 189 CYS A C 1
ATOM 1353 O O . CYS A 1 189 ? 19.194 5.878 -29.224 1.00 97.06 189 CYS A O 1
ATOM 1355 N N . ASN A 1 190 ? 17.592 5.292 -30.697 1.00 95.50 190 ASN A N 1
ATOM 1356 C CA . ASN A 1 190 ? 16.456 5.823 -29.936 1.00 95.50 190 ASN A CA 1
ATOM 1357 C C . ASN A 1 190 ? 15.773 4.765 -29.066 1.00 95.50 190 ASN A C 1
ATOM 1359 O O . ASN A 1 190 ? 15.266 5.104 -28.002 1.00 95.50 190 ASN A O 1
ATOM 1363 N N . GLU A 1 191 ? 15.759 3.512 -29.521 1.00 95.31 191 GLU A N 1
ATOM 1364 C CA . GLU A 1 191 ? 15.215 2.367 -28.787 1.00 95.31 191 GLU A CA 1
ATOM 1365 C C . GLU A 1 191 ? 16.179 1.195 -28.917 1.00 95.31 191 GLU A C 1
ATOM 1367 O O . GLU A 1 191 ? 16.708 0.940 -30.003 1.00 95.31 191 GLU A O 1
ATOM 1372 N N . CYS A 1 192 ? 16.403 0.464 -27.831 1.00 95.31 192 CYS A N 1
ATOM 1373 C CA . CYS A 1 192 ? 17.359 -0.633 -27.798 1.00 95.31 192 CYS A CA 1
ATOM 1374 C C . CYS A 1 192 ? 16.949 -1.720 -26.805 1.00 95.31 192 CYS A C 1
ATOM 1376 O O . CYS A 1 192 ? 16.147 -1.502 -25.901 1.00 95.31 192 CYS A O 1
ATOM 1378 N N . ALA A 1 193 ? 17.546 -2.898 -26.961 1.00 92.56 193 ALA A N 1
ATOM 1379 C CA . ALA A 1 193 ? 17.481 -3.978 -25.987 1.00 92.56 193 ALA A CA 1
ATOM 1380 C C . ALA A 1 193 ? 18.870 -4.593 -25.813 1.00 92.56 193 ALA A C 1
ATOM 1382 O O . ALA A 1 193 ? 19.618 -4.694 -26.783 1.00 92.56 193 ALA A O 1
ATOM 1383 N N . ALA A 1 194 ? 19.196 -5.046 -24.599 1.00 92.06 194 ALA A N 1
ATOM 1384 C CA . ALA A 1 194 ? 20.528 -5.554 -24.258 1.00 92.06 194 ALA A CA 1
ATOM 1385 C C . ALA A 1 194 ? 21.039 -6.627 -25.241 1.00 92.06 194 ALA A C 1
ATOM 1387 O O . ALA A 1 194 ? 22.181 -6.573 -25.682 1.00 92.06 194 ALA A O 1
ATOM 1388 N N . GLU A 1 195 ? 20.160 -7.554 -25.632 1.00 91.12 195 GLU A N 1
ATOM 1389 C CA . GLU A 1 195 ? 20.495 -8.700 -26.490 1.00 91.12 195 GLU A CA 1
ATOM 1390 C C . GLU A 1 195 ? 20.439 -8.389 -27.995 1.00 91.12 195 GLU A C 1
ATOM 1392 O O . GLU A 1 195 ? 21.031 -9.100 -28.805 1.00 91.12 195 GLU A O 1
ATOM 1397 N N . ALA A 1 196 ? 19.692 -7.355 -28.391 1.00 91.94 196 ALA A N 1
ATOM 1398 C CA . ALA A 1 196 ? 19.448 -7.026 -29.798 1.00 91.94 196 ALA A CA 1
ATOM 1399 C C . ALA A 1 196 ? 20.234 -5.793 -30.276 1.00 91.94 196 ALA A C 1
ATOM 1401 O O . ALA A 1 196 ? 20.321 -5.547 -31.479 1.00 91.94 196 ALA A O 1
ATOM 1402 N N . GLY A 1 197 ? 20.794 -5.014 -29.347 1.00 93.75 197 GLY A N 1
ATOM 1403 C CA . GLY A 1 197 ? 21.321 -3.682 -29.613 1.00 93.75 197 GLY A CA 1
ATOM 1404 C C . GLY A 1 197 ? 20.206 -2.727 -30.032 1.00 93.75 197 GLY A C 1
ATOM 1405 O O . GLY A 1 197 ? 19.122 -2.723 -29.443 1.00 93.75 197 GLY A O 1
ATOM 1406 N N . CYS A 1 198 ? 20.466 -1.897 -31.039 1.00 96.50 198 CYS A N 1
ATOM 1407 C CA . CYS A 1 198 ? 19.514 -0.892 -31.486 1.00 96.50 198 CYS A CA 1
ATOM 1408 C C . CYS A 1 198 ? 18.309 -1.472 -32.246 1.00 96.50 198 CYS A C 1
ATOM 1410 O O . CYS A 1 198 ? 18.462 -2.132 -33.273 1.00 96.50 198 CYS A O 1
ATOM 1412 N N . LEU A 1 199 ? 17.101 -1.168 -31.765 1.00 96.25 199 LEU A N 1
ATOM 1413 C CA . LEU A 1 199 ? 15.818 -1.566 -32.353 1.00 96.25 199 LEU A CA 1
ATOM 1414 C C . LEU A 1 199 ? 15.216 -0.464 -33.231 1.00 96.25 199 LEU A C 1
ATOM 1416 O O . LEU A 1 199 ? 14.596 -0.759 -34.253 1.00 96.25 199 LEU A O 1
ATOM 1420 N N . ALA A 1 200 ? 15.428 0.801 -32.860 1.00 96.56 200 ALA A N 1
ATOM 1421 C CA . ALA A 1 200 ? 14.989 1.957 -33.631 1.00 96.56 200 ALA A CA 1
ATOM 1422 C C . ALA A 1 200 ? 16.068 3.041 -33.657 1.00 96.56 200 ALA A C 1
ATOM 1424 O O . ALA A 1 200 ? 16.619 3.425 -32.625 1.00 96.56 200 ALA A O 1
ATOM 1425 N N . CYS A 1 201 ? 16.332 3.572 -34.849 1.00 96.00 201 CYS A N 1
ATOM 1426 C CA . CYS A 1 201 ? 17.354 4.582 -35.084 1.00 96.00 201 CYS A CA 1
ATOM 1427 C C . CYS A 1 201 ? 16.731 5.941 -35.437 1.00 96.00 201 CYS A C 1
ATOM 1429 O O . CYS A 1 201 ? 15.681 6.019 -36.074 1.00 96.00 201 CYS A O 1
ATOM 1431 N N . GLY A 1 202 ? 17.394 7.019 -35.024 1.00 95.25 202 GLY A N 1
ATOM 1432 C CA . GLY A 1 202 ? 17.106 8.393 -35.422 1.00 95.25 202 GLY A CA 1
ATOM 1433 C C . GLY A 1 202 ? 17.766 8.784 -36.747 1.00 95.25 202 GLY A C 1
ATOM 1434 O O . GLY A 1 202 ? 18.452 7.988 -37.387 1.00 95.25 202 GLY A O 1
ATOM 1435 N N . ASP A 1 203 ? 17.551 10.035 -37.158 1.00 94.38 203 ASP A N 1
ATOM 1436 C CA . ASP A 1 203 ? 18.250 10.691 -38.278 1.00 94.38 203 ASP A CA 1
ATOM 1437 C C . ASP A 1 203 ? 18.171 9.967 -39.637 1.00 94.38 203 ASP A C 1
ATOM 1439 O O . ASP A 1 203 ? 19.046 10.106 -40.490 1.00 94.38 203 ASP A O 1
ATOM 1443 N N . GLY A 1 204 ? 17.107 9.189 -39.860 1.00 94.69 204 GLY A N 1
ATOM 1444 C CA . GLY A 1 204 ? 16.910 8.432 -41.101 1.00 94.69 204 GLY A CA 1
ATOM 1445 C C . GLY A 1 204 ? 17.818 7.205 -41.243 1.00 94.69 204 GLY A C 1
ATOM 1446 O O . GLY A 1 204 ? 17.890 6.629 -42.329 1.00 94.69 204 GLY A O 1
ATOM 1447 N N . LEU A 1 205 ? 18.503 6.802 -40.171 1.00 96.69 205 LEU A N 1
ATOM 1448 C CA . LEU 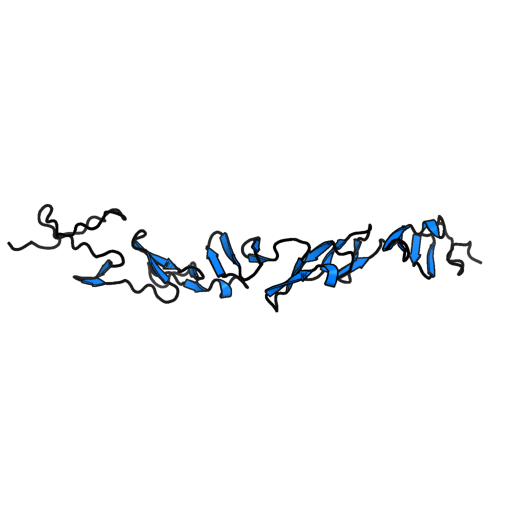A 1 205 ? 19.239 5.544 -40.110 1.00 96.69 205 LEU A CA 1
ATOM 1449 C C . LEU A 1 205 ? 18.283 4.374 -39.835 1.00 96.69 205 LEU A C 1
ATOM 1451 O O . LEU A 1 205 ? 17.165 4.557 -39.355 1.00 96.69 205 LEU A O 1
ATOM 1455 N N . VAL A 1 206 ? 18.737 3.159 -40.126 1.00 96.81 206 VAL A N 1
ATOM 1456 C CA . VAL A 1 206 ? 18.024 1.908 -39.835 1.00 96.81 206 VAL A CA 1
ATOM 1457 C C . VAL A 1 206 ? 18.931 0.958 -39.046 1.00 96.81 206 VAL A C 1
ATOM 1459 O O . VAL A 1 206 ? 20.155 1.056 -39.185 1.00 96.81 206 VAL A O 1
ATOM 1462 N N . PRO A 1 207 ? 18.378 0.039 -38.231 1.00 96.62 207 PRO A N 1
ATOM 1463 C CA . PRO A 1 207 ? 19.175 -0.981 -37.556 1.00 96.62 207 PRO A CA 1
ATOM 1464 C C . PRO A 1 207 ? 20.041 -1.779 -38.540 1.00 96.62 207 PRO A C 1
ATOM 1466 O O . PRO A 1 207 ? 19.559 -2.234 -39.580 1.00 96.62 207 PRO A O 1
ATOM 1469 N N . ASP A 1 208 ? 21.322 -1.957 -38.218 1.00 95.06 208 ASP A N 1
ATOM 1470 C CA . ASP A 1 208 ? 22.304 -2.600 -39.107 1.00 95.06 208 ASP A CA 1
ATOM 1471 C C . ASP A 1 208 ? 22.363 -4.137 -38.974 1.00 95.06 208 ASP A C 1
ATOM 1473 O O . ASP A 1 208 ? 23.056 -4.811 -39.742 1.00 95.06 208 ASP A O 1
ATOM 1477 N N . GLY A 1 209 ? 21.630 -4.697 -38.006 1.00 92.19 209 GLY A N 1
ATOM 1478 C CA . GLY A 1 209 ? 21.627 -6.124 -37.666 1.00 92.19 209 GLY A CA 1
ATOM 1479 C C . GLY A 1 209 ? 22.847 -6.596 -36.863 1.00 92.19 209 GLY A C 1
ATOM 1480 O O . GLY A 1 209 ? 22.917 -7.770 -36.515 1.00 92.19 209 GLY A O 1
ATOM 1481 N N . SER A 1 210 ? 23.789 -5.702 -36.560 1.00 93.12 210 SER A N 1
ATOM 1482 C CA . SER A 1 210 ? 24.954 -5.916 -35.687 1.00 93.12 210 SER A CA 1
ATOM 1483 C C . SER A 1 210 ? 24.819 -5.179 -34.347 1.00 93.12 210 SER A C 1
ATOM 1485 O O . SER A 1 210 ? 25.789 -5.075 -33.599 1.00 93.12 210 SER A O 1
ATOM 1487 N N . GLY A 1 211 ? 23.622 -4.664 -34.050 1.00 91.62 211 GLY A N 1
ATOM 1488 C CA . GLY A 1 211 ? 23.307 -3.926 -32.829 1.00 91.62 211 GLY A CA 1
ATOM 1489 C C . GLY A 1 211 ? 23.469 -2.407 -32.935 1.00 91.62 211 GLY A C 1
ATOM 1490 O O . GLY A 1 211 ? 23.210 -1.722 -31.950 1.00 91.62 211 GLY A O 1
ATOM 1491 N N . GLY A 1 212 ? 23.851 -1.867 -34.097 1.00 94.44 212 GLY A N 1
ATOM 1492 C CA . GLY A 1 212 ? 24.012 -0.433 -34.345 1.00 94.44 212 GLY A CA 1
ATOM 1493 C C . GLY A 1 212 ? 23.006 0.138 -35.349 1.00 94.44 212 GLY A C 1
ATOM 1494 O O . GLY A 1 212 ? 22.021 -0.500 -35.725 1.00 94.44 212 GLY A O 1
ATOM 1495 N N . CYS A 1 213 ? 23.271 1.365 -35.800 1.00 96.12 213 CYS A N 1
ATOM 1496 C CA . CYS A 1 213 ? 22.491 2.063 -36.822 1.00 96.12 213 CYS A CA 1
ATOM 1497 C C . CYS A 1 213 ? 23.355 2.344 -38.055 1.00 96.12 213 CYS A C 1
ATOM 1499 O O . CYS A 1 213 ? 24.492 2.794 -37.925 1.00 96.12 213 CYS A O 1
ATOM 1501 N N . ALA A 1 214 ? 22.802 2.155 -39.253 1.00 96.38 214 ALA A N 1
ATOM 1502 C CA . ALA A 1 214 ? 23.474 2.444 -40.518 1.00 96.38 214 ALA A CA 1
ATOM 1503 C C . ALA A 1 214 ? 22.521 3.103 -41.533 1.00 96.38 214 ALA A C 1
ATOM 1505 O O . ALA A 1 214 ? 21.300 3.007 -41.391 1.00 96.38 214 ALA A O 1
ATOM 1506 N N . PRO A 1 215 ? 23.045 3.777 -42.575 1.00 95.81 215 PRO A N 1
ATOM 1507 C CA . PRO A 1 215 ? 22.215 4.271 -43.668 1.00 95.81 215 PRO A CA 1
ATOM 1508 C C . PRO A 1 215 ? 21.436 3.136 -44.360 1.00 95.81 215 PRO A C 1
ATOM 1510 O O . PRO A 1 215 ? 21.957 2.019 -44.467 1.00 95.81 215 PRO A O 1
ATOM 1513 N N . PRO A 1 216 ? 20.217 3.403 -44.865 1.00 93.06 216 PRO A N 1
ATOM 1514 C CA . PRO A 1 216 ? 19.448 2.417 -45.618 1.00 93.06 216 PRO A CA 1
ATOM 1515 C C . PRO A 1 216 ? 20.190 1.998 -46.899 1.00 93.06 216 PRO A C 1
ATOM 1517 O O . PRO A 1 216 ? 20.881 2.809 -47.519 1.00 93.06 216 PRO A O 1
ATOM 1520 N N . LYS A 1 217 ? 20.059 0.718 -47.269 1.00 85.75 217 LYS A N 1
ATOM 1521 C CA . LYS A 1 217 ? 20.679 0.122 -48.465 1.00 85.75 217 LYS A CA 1
ATOM 1522 C C . LYS A 1 217 ? 19.915 0.432 -49.747 1.00 85.75 217 LYS A C 1
ATOM 1524 O O . LYS A 1 217 ? 18.668 0.499 -49.683 1.00 85.75 217 LYS A O 1
#

Foldseek 3Di:
DDQDDADDDDDDQQPDDDDPDQDDDPRHGDDDAPQQFDDDPNDTDRDDQDPQWGQDSNVRAIDGDFQWEFDPDDPDVGHTDTDGLCVVEPQARGQYPVQAGPDGHDQWHDDPNYTFHPDQQWEAPSVPRDTDGLCVQPVQQRGAYPQARCDGPQCWHTDPSRHTDHDQQWEQDPVPRHTDGLCVQPVQARGQYPVQAGPDGPPCWDDPRPNYTDHDD

Organism: NCBI:txid307507

pLDDT: mean 84.06, std 17.67, range [34.59, 98.06]

Secondary structure (DSSP, 8-state):
-PPP----PPPPPTTPPPPSS--EETTEE---PPTT-EEETTEEE-----TTEEEETTTTEEEEPTTEEE-S--SBTTB--EEEGGGTSTTEEEEETTTEEEEESTT-EEETTEEE-SSTTEEEETTTTEEEEGGGT-TTEEEE-SSSEEEESTT-EE-TTSSEE--TTEEE-TTTSSEEEGGGT-TTEEEEETTTEEEEESTT-EE-SSSSEE---